Protein AF-A0A351INS7-F1 (afdb_monomer_lite)

Foldseek 3Di:
DKKKWQQAFWWKFQDQPLLQCLEPPHPADPLRASNRTQAGHHGQFMWDFDDDPDPFKTWTDGPLDDDPTIITGCVRIDMDPDGRDDDFAFDPDLVLLLVLLVVCAQFFDHHNALAQQFQQCLCVVRPYPDDDDPVSSCRSRSNAAAFQSSSCNNRVSPDRSALLRVLVPAAWDACAPHALVRVLVVDDFQKWWGAHPHIWTRHPRQWIWGQDPGRGIHIDGSSVVSNVLVVQAGEDRHRDNPRRYITIHDDDD

Radius of gyration: 18.65 Å; chains: 1; bounding box: 41×41×50 Å

Secondary structure (DSSP, 8-state):
--EEEESS-EEEESSS-HHHHHSSSP---TTS--TTEEEEEPTT-EEEEEEE-SSSEEEEEETTEEEEEEEEEGGGEEEESSPPP------S-HHHHHHHHHHTTTPPP-TT-EETT--TTHHHHS--SSPPPHHHHHHHTT-EE-HHHHHHHHTTT-S-SSHHHHTTSSEEP--TT--HHHHHHHPPTT-EEEETTEEEEE-STTEEEEEETTTEEEEEEHHHHHHHHHHH-EE-SS----TTEEEEEE---

Sequence (253 aa):
MLFAKAERPAPLLNTPHFAHVFSHPLPLDEQGLLRAVEMVALPGTPFRIQKKISPNIYQVSTPSYPAPSLFVDQRFLAFSKRAVSLKRSPPQERESLLKALYSLQGRRYIWGGNWSRGVKELLAYYPPERALSRDAKEVHTLRGLDCTGLLYEVTFGATPRNSSALLFFGKGLLIERMSASRIASALEPLDLIVWKGHLVIAGRAGEVIESRHPQGVVVTKKEERLSEILQEKTPVNTPSLDPAAFVVRRWLF

Structure (mmCIF, N/CA/C/O backbone):
data_AF-A0A351INS7-F1
#
_entry.id   AF-A0A351INS7-F1
#
loop_
_atom_site.group_PDB
_atom_site.id
_atom_site.type_symbol
_atom_site.label_atom_id
_atom_site.label_alt_id
_atom_site.label_comp_id
_atom_site.label_asym_id
_atom_site.label_entity_id
_atom_site.label_seq_id
_atom_site.pdbx_PDB_ins_code
_atom_site.Cartn_x
_atom_site.Cartn_y
_atom_site.Cartn_z
_atom_site.occupancy
_atom_site.B_iso_or_equiv
_atom_site.auth_seq_id
_atom_site.auth_comp_id
_atom_site.auth_asym_id
_atom_site.auth_atom_id
_atom_site.pdbx_PDB_model_num
ATOM 1 N N . MET A 1 1 ? 14.521 19.116 -19.924 1.00 79.88 1 MET A N 1
ATOM 2 C CA . MET A 1 1 ? 13.987 18.226 -18.867 1.00 79.88 1 MET A CA 1
ATOM 3 C C . MET A 1 1 ? 12.962 17.299 -19.502 1.00 79.88 1 MET A C 1
ATOM 5 O O . MET A 1 1 ? 12.146 17.789 -20.273 1.00 79.88 1 MET A O 1
ATOM 9 N N . LEU A 1 2 ? 13.048 15.990 -19.260 1.00 94.12 2 LEU A N 1
ATOM 10 C CA . LEU A 1 2 ? 12.156 14.993 -19.862 1.00 94.12 2 LEU A CA 1
ATOM 11 C C . LEU A 1 2 ? 11.153 14.499 -18.815 1.00 94.12 2 LEU A C 1
ATOM 13 O O . LEU A 1 2 ? 11.518 14.267 -17.660 1.00 94.12 2 LEU A O 1
ATOM 17 N N . PHE A 1 3 ? 9.901 14.338 -19.223 1.00 97.06 3 PHE A N 1
ATOM 18 C CA . PHE A 1 3 ? 8.832 13.824 -18.377 1.00 97.06 3 PHE A CA 1
ATOM 19 C C . PHE A 1 3 ? 8.287 12.528 -18.961 1.00 97.06 3 PHE A C 1
ATOM 21 O O . PHE A 1 3 ? 8.449 12.236 -20.148 1.00 97.06 3 PHE A O 1
ATOM 28 N N . ALA A 1 4 ? 7.617 11.757 -18.120 1.00 97.12 4 ALA A N 1
ATOM 29 C CA . ALA A 1 4 ? 6.855 10.602 -18.551 1.00 97.12 4 ALA A CA 1
ATOM 30 C C . ALA A 1 4 ? 5.616 10.432 -17.676 1.00 97.12 4 ALA A C 1
ATOM 32 O O . ALA A 1 4 ? 5.500 11.038 -16.610 1.00 97.12 4 ALA A O 1
ATOM 33 N N . LYS A 1 5 ? 4.699 9.581 -18.120 1.00 96.94 5 LYS A N 1
ATOM 34 C CA . LYS A 1 5 ? 3.634 9.032 -17.284 1.00 96.94 5 LYS A CA 1
ATOM 35 C C . LYS A 1 5 ? 3.601 7.517 -17.425 1.00 96.94 5 LYS A C 1
ATOM 37 O O . LYS A 1 5 ? 3.933 7.005 -18.492 1.00 96.94 5 LYS A O 1
ATOM 42 N N . ALA A 1 6 ? 3.178 6.820 -16.378 1.00 97.38 6 ALA A N 1
ATOM 43 C CA . ALA A 1 6 ? 2.836 5.407 -16.474 1.00 97.38 6 ALA A CA 1
ATOM 44 C C . ALA A 1 6 ? 1.705 5.245 -17.502 1.00 97.38 6 ALA A C 1
ATOM 46 O O . ALA A 1 6 ? 0.623 5.803 -17.325 1.00 97.38 6 ALA A O 1
ATOM 47 N N . GLU A 1 7 ? 1.951 4.531 -18.594 1.00 96.75 7 GLU A N 1
ATOM 48 C CA . GLU A 1 7 ? 0.904 4.196 -19.567 1.00 96.75 7 GLU A CA 1
ATOM 49 C C . GLU A 1 7 ? 0.018 3.065 -19.030 1.00 96.75 7 GLU A C 1
ATOM 51 O O . GLU A 1 7 ? -1.197 3.056 -19.213 1.00 96.75 7 GLU A O 1
ATOM 56 N N . ARG A 1 8 ? 0.644 2.144 -18.300 1.00 97.25 8 ARG A N 1
ATOM 57 C CA . ARG A 1 8 ? 0.043 0.978 -17.655 1.00 97.25 8 ARG A CA 1
ATOM 58 C C . ARG A 1 8 ? 0.654 0.808 -16.252 1.00 97.25 8 ARG A C 1
ATOM 60 O O . ARG A 1 8 ? 1.576 1.559 -15.927 1.00 97.25 8 ARG A O 1
ATOM 67 N N . PRO A 1 9 ? 0.170 -0.121 -15.409 1.00 98.25 9 PRO A N 1
ATOM 68 C CA . PRO A 1 9 ? 0.748 -0.353 -14.087 1.00 98.25 9 PRO A CA 1
ATOM 69 C C . PRO A 1 9 ? 2.259 -0.611 -14.186 1.00 98.25 9 PRO A C 1
ATOM 71 O O . PRO A 1 9 ? 2.679 -1.538 -14.873 1.00 98.25 9 PRO A O 1
ATOM 74 N N . ALA A 1 10 ? 3.067 0.233 -13.543 1.00 98.44 10 ALA A N 1
ATOM 75 C CA . ALA A 1 10 ? 4.518 0.255 -13.720 1.00 98.44 10 ALA A CA 1
ATOM 76 C C . ALA A 1 10 ? 5.230 -0.001 -12.383 1.00 98.44 10 ALA A C 1
ATOM 78 O O . ALA A 1 10 ? 5.120 0.829 -11.479 1.00 98.44 10 ALA A O 1
ATOM 79 N N . PRO A 1 11 ? 5.961 -1.114 -12.217 1.00 98.44 11 PRO A N 1
ATOM 80 C CA . PRO A 1 11 ? 6.735 -1.356 -11.005 1.00 98.44 11 PRO A CA 1
ATOM 81 C C . PRO A 1 11 ? 7.796 -0.271 -10.799 1.00 98.44 11 PRO A C 1
ATOM 83 O O . PRO A 1 11 ? 8.543 0.060 -11.723 1.00 98.44 11 PRO A O 1
ATOM 86 N N . LEU A 1 12 ? 7.850 0.270 -9.584 1.00 98.31 12 LEU A N 1
ATOM 87 C CA . LEU A 1 12 ? 8.904 1.161 -9.119 1.00 98.31 12 LEU A CA 1
ATOM 88 C C . LEU A 1 12 ? 9.794 0.406 -8.148 1.00 98.31 12 LEU A C 1
ATOM 90 O O . LEU A 1 12 ? 9.316 -0.131 -7.147 1.00 98.31 12 LEU A O 1
ATOM 94 N N . LEU A 1 13 ? 11.083 0.374 -8.462 1.00 98.44 13 LEU A N 1
ATOM 95 C CA . LEU A 1 13 ? 12.088 -0.306 -7.658 1.00 98.44 13 LEU A CA 1
ATOM 96 C C . LEU A 1 13 ? 13.021 0.713 -7.006 1.00 98.44 13 LEU A C 1
ATOM 98 O O . LEU A 1 13 ? 13.266 1.786 -7.560 1.00 98.44 13 LEU A O 1
ATOM 102 N N . ASN A 1 14 ? 13.598 0.343 -5.866 1.00 97.81 14 ASN A N 1
ATOM 103 C CA . ASN A 1 14 ? 14.700 1.077 -5.228 1.00 97.81 14 ASN A CA 1
ATOM 104 C C . ASN A 1 14 ? 16.081 0.730 -5.818 1.00 97.81 14 ASN A C 1
ATOM 106 O O . ASN A 1 14 ? 17.103 1.263 -5.393 1.00 97.81 14 ASN A O 1
ATOM 110 N N . THR A 1 15 ? 16.107 -0.128 -6.837 1.00 97.69 15 THR A N 1
ATOM 111 C CA . THR A 1 15 ? 17.301 -0.596 -7.540 1.00 97.69 15 THR A CA 1
ATOM 112 C C . THR A 1 15 ? 17.090 -0.561 -9.058 1.00 97.69 15 THR A C 1
ATOM 114 O O . THR A 1 15 ? 15.978 -0.821 -9.527 1.00 97.69 15 THR A O 1
ATOM 117 N N . PRO A 1 16 ? 18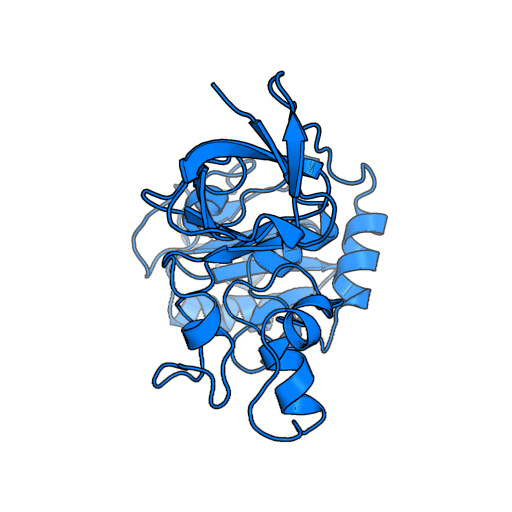.126 -0.273 -9.870 1.00 97.75 16 PRO A N 1
ATOM 118 C CA . PRO A 1 16 ? 18.010 -0.330 -11.326 1.00 97.75 16 PRO A CA 1
ATOM 119 C C . PRO A 1 16 ? 18.003 -1.766 -11.885 1.00 97.75 16 PRO A C 1
ATOM 121 O O . PRO A 1 16 ? 17.777 -1.953 -13.082 1.00 97.75 16 PRO A O 1
ATOM 124 N N . HIS A 1 17 ? 18.259 -2.787 -11.062 1.00 96.69 17 HIS A N 1
ATOM 125 C CA . HIS A 1 17 ? 18.497 -4.169 -11.496 1.00 96.69 17 HIS A CA 1
ATOM 126 C C . HIS A 1 17 ? 17.208 -4.987 -11.708 1.00 96.69 17 HIS A C 1
ATOM 128 O O . HIS A 1 17 ? 17.063 -6.079 -11.166 1.00 96.69 17 HIS A O 1
ATOM 134 N N . PHE A 1 18 ? 16.277 -4.491 -12.531 1.00 97.00 18 PHE A N 1
ATOM 135 C CA . PHE A 1 18 ? 14.979 -5.144 -12.776 1.00 97.00 18 PHE A CA 1
ATOM 136 C C . PHE A 1 18 ? 15.096 -6.620 -13.190 1.00 97.00 18 PHE A C 1
ATOM 138 O O . PHE A 1 18 ? 14.342 -7.451 -12.693 1.00 97.00 18 PHE A O 1
ATOM 145 N N . ALA A 1 19 ? 16.047 -6.956 -14.068 1.00 94.38 19 ALA A N 1
ATOM 146 C CA . ALA A 1 19 ? 16.228 -8.329 -14.539 1.00 94.38 19 ALA A CA 1
ATOM 147 C C . ALA A 1 19 ? 16.567 -9.303 -13.403 1.00 94.38 19 ALA A C 1
ATOM 149 O O . ALA A 1 19 ? 16.034 -10.402 -13.385 1.00 94.38 19 ALA A O 1
ATOM 150 N N . HIS A 1 20 ? 17.385 -8.876 -12.439 1.00 93.62 20 HIS A N 1
ATOM 151 C CA . HIS A 1 20 ? 17.708 -9.672 -11.255 1.00 93.62 20 HIS A CA 1
ATOM 152 C C . HIS A 1 20 ? 16.537 -9.735 -10.263 1.00 93.62 20 HIS A C 1
ATOM 154 O O . HIS A 1 20 ? 16.286 -10.762 -9.644 1.00 93.62 20 HIS A O 1
ATOM 160 N N . VAL A 1 21 ? 15.786 -8.641 -10.116 1.00 95.50 21 VAL A N 1
ATOM 161 C CA . VAL A 1 21 ? 14.641 -8.589 -9.192 1.00 95.50 21 VAL A CA 1
ATOM 162 C C . VAL A 1 21 ? 13.495 -9.492 -9.645 1.00 95.50 21 VAL A C 1
ATOM 164 O O . VAL A 1 21 ? 12.820 -10.077 -8.804 1.00 95.50 21 VAL A O 1
ATOM 167 N N . PHE A 1 22 ? 13.271 -9.606 -10.954 1.00 94.56 22 PHE A N 1
ATOM 168 C CA . PHE A 1 22 ? 12.179 -10.399 -11.524 1.00 94.56 22 PHE A CA 1
ATOM 169 C C . PHE A 1 22 ? 12.631 -11.730 -12.144 1.00 94.56 22 PHE A C 1
ATOM 171 O O . PHE A 1 22 ? 11.792 -12.455 -12.681 1.00 94.56 22 PHE A O 1
ATOM 178 N N . SER A 1 23 ? 13.919 -12.081 -12.057 1.00 86.12 23 SER A N 1
ATOM 179 C CA . SER A 1 23 ? 14.388 -13.429 -12.391 1.00 86.12 23 SER A CA 1
ATOM 180 C C . SER A 1 23 ? 13.870 -14.450 -11.379 1.00 86.12 23 SER A C 1
ATOM 182 O O . SER A 1 23 ? 13.589 -14.116 -10.230 1.00 86.12 23 SER A O 1
ATOM 184 N N . HIS A 1 24 ? 13.755 -15.707 -11.804 1.00 80.44 24 HIS A N 1
ATOM 185 C CA . HIS A 1 24 ? 13.423 -16.811 -10.911 1.00 80.44 24 HIS A CA 1
ATOM 186 C C . HIS A 1 24 ? 14.708 -17.511 -10.440 1.00 80.44 24 HIS A C 1
ATOM 188 O O . HIS A 1 24 ? 15.508 -17.870 -11.300 1.00 80.44 24 HIS A O 1
ATOM 194 N N . PRO A 1 25 ? 14.889 -17.786 -9.134 1.00 85.38 25 PRO A N 1
ATOM 195 C CA . PRO A 1 25 ? 14.005 -17.435 -8.020 1.00 85.38 25 PRO A CA 1
ATOM 196 C C . PRO A 1 25 ? 14.007 -15.930 -7.711 1.00 85.38 25 PRO A C 1
ATOM 198 O O . PRO A 1 25 ? 15.020 -15.258 -7.890 1.00 85.38 25 PRO A O 1
ATOM 201 N N . LEU A 1 26 ? 12.873 -15.416 -7.215 1.00 90.69 26 LEU A N 1
ATOM 202 C CA . LEU A 1 26 ? 12.793 -14.027 -6.754 1.00 90.69 26 LEU A CA 1
ATOM 203 C C . LEU A 1 26 ? 13.722 -13.827 -5.544 1.00 90.69 26 LEU A C 1
ATOM 205 O O . LEU A 1 26 ? 13.742 -14.698 -4.668 1.00 90.69 26 LEU A O 1
ATOM 209 N N . PRO A 1 27 ? 14.419 -12.682 -5.437 1.00 92.69 27 PRO A N 1
ATOM 210 C CA . PRO A 1 27 ? 15.259 -12.354 -4.288 1.00 92.69 27 PRO A CA 1
ATOM 211 C C . PRO A 1 27 ? 14.389 -11.913 -3.100 1.00 92.69 27 PRO A C 1
ATOM 213 O O . PRO A 1 27 ? 14.291 -10.729 -2.774 1.00 92.69 27 PRO A O 1
ATOM 216 N N . LEU A 1 28 ? 13.691 -12.876 -2.498 1.00 92.94 28 LEU A N 1
ATOM 217 C CA . LEU A 1 28 ? 12.891 -12.680 -1.293 1.00 92.94 28 LEU A CA 1
ATOM 218 C C . LEU A 1 28 ? 13.796 -12.671 -0.055 1.00 92.94 28 LEU A C 1
ATOM 220 O O . LEU A 1 28 ? 14.771 -13.418 0.004 1.00 92.94 28 LEU A O 1
ATOM 224 N N . ASP A 1 29 ? 13.461 -11.843 0.932 1.00 94.06 29 ASP A N 1
ATOM 225 C CA . ASP A 1 29 ? 14.111 -11.882 2.244 1.00 94.06 29 ASP A CA 1
ATOM 226 C C . ASP A 1 29 ? 13.637 -13.079 3.096 1.00 94.06 29 ASP A C 1
ATOM 228 O O . ASP A 1 29 ? 12.811 -13.890 2.671 1.00 94.06 29 ASP A O 1
ATOM 232 N N . GLU A 1 30 ? 14.136 -13.180 4.329 1.00 93.25 30 GLU A N 1
ATOM 233 C CA . GLU A 1 30 ? 13.756 -14.231 5.286 1.00 93.25 30 GLU A CA 1
ATOM 234 C C . GLU A 1 30 ? 12.259 -14.216 5.652 1.00 93.25 30 GLU A C 1
ATOM 236 O O . GLU A 1 30 ? 11.728 -15.220 6.119 1.00 93.25 30 GLU A O 1
ATOM 241 N N . GLN A 1 31 ? 11.556 -13.099 5.422 1.00 92.31 31 GLN A N 1
ATOM 242 C CA . GLN A 1 31 ? 10.105 -12.984 5.600 1.00 92.31 31 GLN A CA 1
ATOM 243 C C . GLN A 1 31 ? 9.328 -13.297 4.306 1.00 92.31 31 GLN A C 1
ATOM 245 O O . GLN A 1 31 ? 8.104 -13.159 4.255 1.00 92.31 31 GLN A O 1
ATOM 250 N N . GLY A 1 32 ? 10.012 -13.715 3.239 1.00 91.56 32 GLY A N 1
ATOM 251 C CA . GLY A 1 32 ? 9.398 -14.004 1.947 1.00 91.56 32 GLY A CA 1
ATOM 252 C C . GLY A 1 32 ? 8.968 -12.748 1.181 1.00 91.56 32 GLY A C 1
ATOM 253 O O . GLY A 1 32 ? 8.036 -12.817 0.375 1.00 91.56 32 GLY A O 1
ATOM 254 N N . LEU A 1 33 ? 9.598 -11.594 1.435 1.00 94.31 33 LEU A N 1
ATOM 255 C CA . LEU A 1 33 ? 9.210 -10.298 0.874 1.00 94.31 33 LEU A CA 1
ATOM 256 C C . LEU A 1 33 ? 10.211 -9.790 -0.169 1.00 94.31 33 LEU A C 1
ATOM 258 O O . LEU A 1 33 ? 11.423 -9.797 0.032 1.00 94.31 33 LEU A O 1
ATOM 262 N N . LEU A 1 34 ? 9.689 -9.274 -1.285 1.00 94.69 34 LEU A N 1
ATOM 263 C CA . LEU A 1 34 ? 10.482 -8.688 -2.366 1.00 94.69 34 LEU A CA 1
ATOM 264 C C . LEU A 1 34 ? 10.773 -7.203 -2.086 1.00 94.69 34 LEU A C 1
ATOM 266 O O . LEU A 1 34 ? 10.113 -6.315 -2.626 1.00 94.69 34 LEU A O 1
ATOM 270 N N . ARG A 1 35 ? 11.767 -6.923 -1.235 1.00 95.31 35 ARG A N 1
ATOM 271 C CA . ARG A 1 35 ? 12.093 -5.559 -0.753 1.00 95.31 35 ARG A CA 1
ATOM 272 C C . ARG A 1 35 ? 12.558 -4.583 -1.828 1.00 95.31 35 ARG A C 1
ATOM 274 O O . ARG A 1 35 ? 12.553 -3.378 -1.598 1.00 95.31 35 ARG A O 1
ATOM 281 N N . ALA A 1 36 ? 12.960 -5.087 -2.990 1.00 97.00 36 ALA A N 1
ATOM 282 C CA . ALA A 1 36 ? 13.377 -4.250 -4.106 1.00 97.00 36 ALA A CA 1
ATOM 283 C C . ALA A 1 36 ? 12.221 -3.427 -4.705 1.00 97.00 36 ALA A C 1
ATOM 285 O O . ALA A 1 36 ? 12.467 -2.397 -5.332 1.00 97.00 36 ALA A O 1
ATOM 286 N N . VAL A 1 37 ? 10.973 -3.882 -4.536 1.00 97.50 37 VAL A N 1
ATOM 287 C CA . VAL A 1 37 ? 9.777 -3.209 -5.052 1.00 97.50 37 VAL A CA 1
ATOM 288 C C . VAL A 1 37 ? 9.233 -2.244 -4.003 1.00 97.50 37 VAL A C 1
ATOM 290 O O . VAL A 1 37 ? 8.879 -2.644 -2.897 1.00 97.50 37 VAL A O 1
ATOM 293 N N . GLU A 1 38 ? 9.122 -0.975 -4.384 1.00 97.38 38 GLU A N 1
ATOM 294 C CA . GLU A 1 38 ? 8.571 0.088 -3.539 1.00 97.38 38 GLU A CA 1
ATOM 295 C C . GLU A 1 38 ? 7.058 0.221 -3.735 1.00 97.38 38 GLU A C 1
ATOM 297 O O . GLU A 1 38 ? 6.288 0.306 -2.780 1.00 97.38 38 GLU A O 1
ATOM 302 N N . MET A 1 39 ? 6.614 0.234 -4.995 1.00 97.62 39 MET A N 1
ATOM 303 C CA . MET A 1 39 ? 5.198 0.294 -5.350 1.00 97.62 39 MET A CA 1
ATOM 304 C C . MET A 1 39 ? 4.958 -0.125 -6.807 1.00 97.62 39 MET A C 1
ATOM 306 O O . MET A 1 39 ? 5.889 -0.197 -7.608 1.00 97.62 39 MET A O 1
ATOM 310 N N . VAL A 1 40 ? 3.694 -0.294 -7.196 1.00 98.50 40 VAL A N 1
ATOM 311 C CA . VAL A 1 40 ? 3.277 -0.326 -8.607 1.00 98.50 40 VAL A CA 1
ATOM 312 C C . VAL A 1 40 ? 2.628 1.012 -8.949 1.00 98.50 40 VAL A C 1
ATOM 314 O O . VAL A 1 40 ? 1.512 1.300 -8.527 1.00 98.50 40 VAL A O 1
ATOM 317 N N . ALA A 1 41 ? 3.299 1.870 -9.708 1.00 97.62 41 ALA A N 1
ATOM 318 C CA . ALA A 1 41 ? 2.713 3.127 -10.156 1.00 97.62 41 ALA A CA 1
ATOM 319 C C . ALA A 1 41 ? 1.461 2.867 -11.005 1.00 97.62 41 ALA A C 1
ATOM 321 O O . ALA A 1 41 ? 1.521 2.184 -12.027 1.00 97.62 41 ALA A O 1
ATOM 322 N N . LEU A 1 42 ? 0.322 3.423 -10.584 1.00 96.38 42 LEU A N 1
ATOM 323 C CA . LEU A 1 42 ? -0.937 3.298 -11.321 1.00 96.38 42 LEU A CA 1
ATOM 324 C C . LEU A 1 42 ? -0.839 4.017 -12.679 1.00 96.38 42 LEU A C 1
ATOM 326 O O . LEU A 1 42 ? -0.090 4.999 -12.787 1.00 96.38 42 LEU A O 1
ATOM 330 N N . PRO A 1 43 ? -1.619 3.607 -13.695 1.00 95.12 43 PRO A N 1
ATOM 331 C CA . PRO A 1 43 ? -1.718 4.343 -14.952 1.00 95.12 43 PRO A CA 1
ATOM 332 C C . PRO A 1 43 ? -1.963 5.843 -14.725 1.00 95.12 43 PRO A C 1
ATOM 334 O O . PRO A 1 43 ? -2.708 6.247 -13.833 1.00 95.12 43 PRO A O 1
ATOM 337 N N . GLY A 1 44 ? -1.283 6.679 -15.505 1.00 94.62 44 GLY A N 1
ATOM 338 C CA . GLY A 1 44 ? -1.308 8.135 -15.376 1.00 94.62 44 GLY A CA 1
ATOM 339 C C . GLY A 1 44 ? -0.361 8.719 -14.323 1.00 94.62 44 GLY A C 1
ATOM 340 O O . GLY A 1 44 ? -0.211 9.939 -14.289 1.00 94.62 44 GLY A O 1
ATOM 341 N N . THR A 1 45 ? 0.317 7.904 -13.500 1.00 96.06 45 THR A N 1
ATOM 342 C CA . THR A 1 45 ? 1.320 8.404 -12.537 1.00 96.06 45 THR A CA 1
ATOM 343 C C . THR A 1 45 ? 2.403 9.203 -13.268 1.00 96.06 45 THR A C 1
ATOM 345 O O . THR A 1 45 ? 3.049 8.639 -14.153 1.00 96.06 45 THR A O 1
ATOM 348 N N . PRO A 1 46 ? 2.633 10.486 -12.931 1.00 96.19 46 PRO A N 1
ATOM 349 C CA . PRO A 1 46 ? 3.637 11.295 -13.593 1.00 96.19 46 PRO A CA 1
ATOM 350 C C . PRO A 1 46 ? 5.024 11.057 -13.002 1.00 96.19 46 PRO A C 1
ATOM 352 O O . PRO A 1 46 ? 5.196 10.859 -11.794 1.00 96.19 46 PRO A O 1
ATOM 355 N N . PHE A 1 47 ? 6.019 11.164 -13.873 1.00 96.81 47 PHE A N 1
ATOM 356 C CA . PHE A 1 47 ? 7.430 11.044 -13.556 1.00 96.81 47 PHE A CA 1
ATOM 357 C C . PHE A 1 47 ? 8.206 12.229 -14.113 1.00 96.81 47 PHE A C 1
ATOM 359 O O . PHE A 1 47 ? 8.039 12.629 -15.270 1.00 96.81 47 PHE A O 1
ATOM 366 N N . ARG A 1 48 ? 9.131 12.735 -13.300 1.00 96.56 48 ARG A N 1
ATOM 367 C CA . ARG A 1 48 ? 10.267 13.514 -13.789 1.00 96.56 48 ARG A CA 1
ATOM 368 C C . ARG A 1 48 ? 11.416 12.547 -14.039 1.00 96.56 48 ARG A C 1
ATOM 370 O O . ARG A 1 48 ? 11.845 11.867 -13.107 1.00 96.56 48 ARG A O 1
ATOM 377 N N . ILE A 1 49 ? 11.910 12.499 -15.274 1.00 97.19 49 ILE A N 1
ATOM 378 C CA . ILE A 1 49 ? 13.078 11.688 -15.613 1.00 97.19 49 ILE A CA 1
ATOM 379 C C . ILE A 1 49 ? 14.322 12.402 -15.093 1.00 97.19 49 ILE A C 1
ATOM 381 O O . ILE A 1 49 ? 14.575 13.552 -15.454 1.00 97.19 49 ILE A O 1
ATOM 385 N N . GLN A 1 50 ? 15.080 11.725 -14.234 1.00 96.88 50 GLN A N 1
ATOM 386 C CA . GLN A 1 50 ? 16.312 12.261 -13.660 1.00 96.88 50 GLN A CA 1
ATOM 387 C C . GLN A 1 50 ? 17.521 11.832 -14.486 1.00 96.88 50 GLN A C 1
ATOM 389 O O . GLN A 1 50 ? 18.340 12.664 -14.869 1.00 96.88 50 GLN A O 1
ATOM 394 N N . LYS A 1 51 ? 17.613 10.532 -14.789 1.00 96.94 51 LYS A N 1
ATOM 395 C CA . LYS A 1 51 ? 18.756 9.947 -15.493 1.00 96.94 51 LYS A CA 1
ATOM 396 C C . LYS A 1 51 ? 18.341 8.689 -16.252 1.00 96.94 51 LYS A C 1
ATOM 398 O O . LYS A 1 51 ? 17.511 7.921 -15.772 1.00 96.94 51 LYS A O 1
ATOM 403 N N . LYS A 1 52 ? 18.937 8.454 -17.423 1.00 97.56 52 LYS A N 1
ATOM 404 C CA . LYS A 1 52 ? 18.893 7.148 -18.094 1.00 97.56 52 LYS A CA 1
ATOM 405 C C . LYS A 1 52 ? 20.011 6.274 -17.525 1.00 97.56 52 LYS A C 1
ATOM 407 O O . LYS A 1 52 ? 21.166 6.688 -17.555 1.00 97.56 52 LYS A O 1
ATOM 412 N N . ILE A 1 53 ? 19.669 5.110 -16.981 1.00 98.06 53 ILE A N 1
ATOM 413 C CA . ILE A 1 53 ? 20.627 4.200 -16.332 1.00 98.06 53 ILE A CA 1
ATOM 414 C C . ILE A 1 53 ? 21.082 3.110 -17.297 1.00 98.06 53 ILE A C 1
ATOM 416 O O . ILE A 1 53 ? 22.257 2.767 -17.341 1.00 98.06 53 ILE A O 1
ATOM 420 N N . SER A 1 54 ? 20.156 2.588 -18.096 1.00 96.31 54 SER A N 1
ATOM 421 C CA . SER A 1 54 ? 20.420 1.579 -19.122 1.00 96.31 54 SER A CA 1
ATOM 422 C C . SER A 1 54 ? 19.471 1.798 -20.310 1.00 96.31 54 SER A C 1
ATOM 424 O O . SER A 1 54 ? 18.660 2.730 -20.263 1.00 96.31 54 SER A O 1
ATOM 426 N N . PRO A 1 55 ? 19.530 0.989 -21.389 1.00 95.06 55 PRO A N 1
ATOM 427 C CA . PRO A 1 55 ? 18.625 1.138 -22.525 1.00 95.06 55 PRO A CA 1
ATOM 428 C C . PRO A 1 55 ? 17.154 1.254 -22.123 1.00 95.06 55 PRO A C 1
ATOM 430 O O . PRO A 1 55 ? 16.488 2.139 -22.655 1.00 95.06 55 PRO A O 1
ATOM 433 N N . ASN A 1 56 ? 16.706 0.445 -21.152 1.00 96.88 56 ASN A N 1
ATOM 434 C CA . ASN A 1 56 ? 15.316 0.388 -20.698 1.00 96.88 56 ASN A CA 1
ATOM 435 C C . ASN A 1 56 ? 15.057 1.029 -19.331 1.00 96.88 56 ASN A C 1
ATOM 437 O O . ASN A 1 56 ? 13.910 1.347 -19.046 1.00 96.88 56 ASN A O 1
ATOM 441 N N . ILE A 1 57 ? 16.069 1.229 -18.484 1.00 98.44 57 ILE A N 1
ATOM 442 C CA . ILE A 1 57 ? 15.848 1.672 -17.101 1.00 98.44 57 ILE A CA 1
ATOM 443 C C . ILE A 1 57 ? 16.159 3.156 -16.938 1.00 98.44 57 ILE A C 1
ATOM 445 O O . ILE A 1 57 ? 17.246 3.629 -17.287 1.00 98.44 57 ILE A O 1
ATOM 449 N N . TYR A 1 58 ? 15.214 3.876 -16.341 1.00 98.44 58 TYR A N 1
ATOM 450 C CA . TYR A 1 58 ? 15.357 5.274 -15.960 1.00 98.44 58 TYR A CA 1
ATOM 451 C C . TYR A 1 58 ? 15.288 5.431 -14.447 1.00 98.44 58 TYR A C 1
ATOM 453 O O . TYR A 1 58 ? 14.463 4.805 -13.787 1.00 98.44 58 TYR A O 1
ATOM 461 N N . GLN A 1 59 ? 16.120 6.324 -13.918 1.00 98.50 59 GLN A N 1
ATOM 462 C CA . GLN A 1 59 ? 15.944 6.887 -12.588 1.00 98.50 59 GLN A CA 1
ATOM 463 C C . GLN A 1 59 ? 14.939 8.038 -12.670 1.00 98.50 59 GLN A C 1
ATOM 465 O O . GLN A 1 59 ? 15.036 8.911 -13.545 1.00 98.50 59 GLN A O 1
ATOM 470 N N . VAL A 1 60 ? 13.970 8.042 -11.763 1.00 97.94 60 VAL A N 1
ATOM 471 C CA . VAL A 1 60 ? 12.828 8.955 -11.780 1.00 97.94 60 VAL A CA 1
ATOM 472 C C . VAL A 1 60 ? 12.531 9.510 -10.394 1.00 97.94 60 VAL A C 1
ATOM 474 O O . VAL A 1 60 ? 12.917 8.951 -9.376 1.00 97.94 60 VAL A O 1
ATOM 477 N N . SER A 1 61 ? 11.785 10.608 -10.360 1.00 96.94 61 SER A N 1
ATOM 478 C CA . SER A 1 61 ? 11.052 11.040 -9.167 1.00 96.94 61 SER A CA 1
ATOM 479 C C . SER A 1 61 ? 9.577 11.198 -9.497 1.00 96.94 61 SER A C 1
ATOM 481 O O . SER A 1 61 ? 9.231 11.648 -10.595 1.00 96.94 61 SER A O 1
ATOM 483 N N . THR A 1 62 ? 8.712 10.891 -8.535 1.00 95.25 62 THR A N 1
ATOM 484 C CA . THR A 1 62 ? 7.265 11.088 -8.639 1.00 95.25 62 THR A CA 1
ATOM 485 C C . THR A 1 62 ? 6.717 11.666 -7.334 1.00 95.25 62 THR A C 1
ATOM 487 O O . THR A 1 62 ? 7.165 11.259 -6.263 1.00 95.25 62 THR A O 1
ATOM 490 N N . PRO A 1 63 ? 5.733 12.582 -7.380 1.00 92.00 63 PRO A N 1
ATOM 491 C CA . PRO A 1 63 ? 5.049 13.033 -6.167 1.00 92.00 63 PRO A CA 1
ATOM 492 C C . PRO A 1 63 ? 4.244 11.912 -5.489 1.00 92.00 63 PRO A C 1
ATOM 494 O O . PRO A 1 63 ? 3.897 12.031 -4.322 1.00 92.00 63 PRO A O 1
ATOM 497 N N . SER A 1 64 ? 3.949 10.817 -6.203 1.00 92.00 64 SER A N 1
ATOM 498 C CA . SER A 1 64 ? 3.148 9.701 -5.677 1.00 92.00 64 SER A CA 1
ATOM 499 C C . SER A 1 64 ? 3.871 8.867 -4.614 1.00 92.00 64 SER A C 1
ATOM 501 O O . SER A 1 64 ? 3.214 8.167 -3.846 1.00 92.00 64 SER A O 1
ATOM 503 N N . TYR A 1 65 ? 5.206 8.913 -4.596 1.00 93.81 65 TYR A N 1
ATOM 504 C CA . TYR A 1 65 ? 6.049 8.151 -3.680 1.00 93.81 65 TYR A CA 1
ATOM 505 C C . TYR A 1 65 ? 7.392 8.865 -3.494 1.00 93.81 65 TYR A C 1
ATOM 507 O O . TYR A 1 65 ? 8.291 8.718 -4.324 1.00 93.81 65 TYR A O 1
ATOM 515 N N . PRO A 1 66 ? 7.533 9.693 -2.448 1.00 88.81 66 PRO A N 1
ATOM 516 C CA . PRO A 1 66 ? 8.792 10.364 -2.156 1.00 88.81 66 PRO A CA 1
ATOM 517 C C . PRO A 1 66 ? 9.829 9.352 -1.658 1.00 88.81 66 PRO A C 1
ATOM 519 O O . PRO A 1 66 ? 9.703 8.820 -0.559 1.00 88.81 66 PRO A O 1
ATOM 522 N N . ALA A 1 67 ? 10.857 9.097 -2.464 1.00 91.94 67 ALA A N 1
ATOM 523 C CA . ALA A 1 67 ? 12.004 8.276 -2.095 1.00 91.94 67 ALA A CA 1
ATOM 524 C C . ALA A 1 67 ? 13.286 8.835 -2.742 1.00 91.94 67 ALA A C 1
ATOM 526 O O . ALA A 1 67 ? 13.191 9.486 -3.789 1.00 91.94 67 ALA A O 1
ATOM 527 N N . PRO A 1 68 ? 14.476 8.597 -2.153 1.00 89.81 68 PRO A N 1
ATOM 528 C CA . PRO A 1 68 ? 15.737 9.137 -2.670 1.00 89.81 68 PRO A CA 1
ATOM 529 C C . PRO A 1 68 ? 16.060 8.674 -4.095 1.00 89.81 68 PRO A C 1
ATOM 531 O O . PRO A 1 68 ? 16.487 9.473 -4.927 1.00 89.81 68 PRO A O 1
ATOM 534 N N . SER A 1 69 ? 15.813 7.394 -4.379 1.00 95.00 69 SER A N 1
ATOM 535 C CA . SER A 1 69 ? 16.092 6.768 -5.670 1.00 95.00 69 SER A CA 1
ATOM 536 C C . SER A 1 69 ? 14.949 5.845 -6.058 1.00 95.00 69 SER A C 1
ATOM 538 O O . SER A 1 69 ? 14.636 4.906 -5.331 1.00 95.00 69 SER A O 1
ATOM 540 N N . LEU A 1 70 ? 14.347 6.106 -7.218 1.00 98.19 70 LEU A N 1
ATOM 541 C CA . LEU A 1 70 ? 13.338 5.245 -7.824 1.00 98.19 70 LEU A CA 1
ATOM 542 C C . LEU A 1 70 ? 13.718 4.942 -9.260 1.00 98.19 70 LEU A C 1
ATOM 544 O O . LEU A 1 70 ? 14.165 5.826 -9.996 1.00 98.19 70 LEU A O 1
ATOM 548 N N . PHE A 1 71 ? 13.483 3.702 -9.661 1.00 98.75 71 PHE A N 1
ATOM 549 C CA . PHE A 1 71 ? 13.772 3.216 -10.997 1.00 98.75 71 PHE A CA 1
ATOM 550 C C . PHE A 1 71 ? 12.521 2.626 -11.625 1.00 98.75 71 PHE A C 1
ATOM 552 O O . PHE A 1 71 ? 11.708 1.988 -10.956 1.00 98.75 71 PHE A O 1
ATOM 559 N N . VAL A 1 72 ? 12.378 2.852 -12.925 1.00 98.69 72 VAL A N 1
ATOM 560 C CA . VAL A 1 72 ? 11.255 2.372 -13.726 1.00 98.69 72 VAL A CA 1
ATOM 561 C C . VAL A 1 72 ? 11.752 1.946 -15.098 1.00 98.69 72 VAL A C 1
ATOM 563 O O . VAL A 1 72 ? 12.690 2.528 -15.652 1.00 98.69 72 VAL A O 1
ATOM 566 N N . ASP A 1 73 ? 11.107 0.932 -15.654 1.00 98.62 73 ASP A N 1
ATOM 567 C CA . ASP A 1 73 ? 11.353 0.477 -17.013 1.00 98.62 73 ASP A CA 1
ATOM 568 C C . ASP A 1 73 ? 10.511 1.288 -18.012 1.00 98.62 73 ASP A C 1
ATOM 570 O O . ASP A 1 73 ? 9.290 1.405 -17.885 1.00 98.62 73 ASP A O 1
ATOM 574 N N . GLN A 1 74 ? 11.171 1.850 -19.026 1.00 98.12 74 GLN A N 1
ATOM 575 C CA . GLN A 1 74 ? 10.560 2.687 -20.056 1.00 98.12 74 GLN A CA 1
ATOM 576 C C . GLN A 1 74 ? 9.443 1.989 -20.828 1.00 98.12 74 GLN A C 1
ATOM 578 O O . GLN A 1 74 ? 8.568 2.665 -21.359 1.00 98.12 74 GLN A O 1
ATOM 583 N N . ARG A 1 75 ? 9.446 0.650 -20.882 1.00 98.19 75 ARG A N 1
ATOM 584 C CA . ARG A 1 75 ? 8.417 -0.147 -21.565 1.00 98.19 75 ARG A CA 1
ATOM 585 C C . ARG A 1 75 ? 7.036 -0.040 -20.903 1.00 98.19 75 ARG A C 1
ATOM 587 O O . ARG A 1 75 ? 6.056 -0.538 -21.454 1.00 98.19 75 ARG A O 1
ATOM 594 N N . PHE A 1 76 ? 6.950 0.598 -19.733 1.00 98.50 76 PHE A N 1
ATOM 595 C CA . PHE A 1 76 ? 5.701 0.946 -19.048 1.00 98.50 76 PHE A CA 1
ATOM 596 C C . PHE A 1 76 ? 5.316 2.428 -19.183 1.00 98.50 76 PHE A C 1
ATOM 598 O O . PHE A 1 76 ? 4.303 2.856 -18.620 1.00 98.50 76 PHE A O 1
ATOM 605 N N . LEU A 1 77 ? 6.129 3.236 -19.867 1.00 97.94 77 LEU A N 1
ATOM 606 C CA . LEU A 1 77 ? 6.025 4.689 -19.864 1.00 97.94 77 LEU A CA 1
ATOM 607 C C . LEU A 1 77 ? 5.585 5.256 -21.212 1.00 97.94 77 LEU A C 1
ATOM 609 O O . LEU A 1 77 ? 6.016 4.809 -22.269 1.00 97.94 77 LEU A O 1
ATOM 613 N N . ALA A 1 78 ? 4.834 6.352 -21.147 1.00 97.00 78 ALA A N 1
ATOM 614 C CA . ALA A 1 78 ? 4.646 7.277 -22.255 1.00 97.00 78 ALA A CA 1
ATOM 615 C C . ALA A 1 78 ? 5.431 8.569 -21.976 1.00 97.00 78 ALA A C 1
ATOM 617 O O . ALA A 1 78 ? 5.171 9.261 -20.984 1.00 97.00 78 ALA A O 1
ATOM 618 N N . PHE A 1 79 ? 6.395 8.899 -22.838 1.00 96.69 79 PHE A N 1
ATOM 619 C CA . PHE A 1 79 ? 7.242 10.087 -22.689 1.00 96.69 79 PHE A CA 1
ATOM 620 C C . PHE A 1 79 ? 6.541 11.373 -23.139 1.00 96.69 79 PHE A C 1
ATOM 622 O O . PHE A 1 79 ? 5.709 11.378 -24.043 1.00 96.69 79 PHE A O 1
ATOM 629 N N . SER A 1 80 ? 6.915 12.490 -22.515 1.00 93.69 80 SER A N 1
ATOM 630 C CA . SER A 1 80 ? 6.391 13.820 -22.817 1.00 93.69 80 SER A CA 1
ATOM 631 C C . SER A 1 80 ? 7.459 14.897 -22.622 1.00 93.69 80 SER A C 1
ATOM 633 O O . SER A 1 80 ? 8.299 14.828 -21.722 1.00 93.69 80 SER A O 1
ATOM 635 N N . LYS A 1 81 ? 7.389 15.949 -23.444 1.00 91.25 81 LYS A N 1
ATOM 636 C CA . LYS A 1 81 ? 8.195 17.170 -23.267 1.00 91.25 81 LYS A CA 1
ATOM 637 C C . LYS A 1 81 ? 7.629 18.104 -22.190 1.00 91.25 81 LYS A C 1
ATOM 639 O O . LYS A 1 81 ? 8.331 19.001 -21.739 1.00 91.25 81 LYS A O 1
ATOM 644 N N . ARG A 1 82 ? 6.369 17.914 -21.784 1.00 90.62 82 ARG A N 1
ATOM 645 C CA . ARG A 1 82 ? 5.675 18.737 -20.781 1.00 90.62 82 ARG A CA 1
ATOM 646 C C . ARG A 1 82 ? 5.417 17.934 -19.514 1.00 90.62 82 ARG A C 1
ATOM 648 O O . ARG A 1 82 ? 5.131 16.737 -19.594 1.00 90.62 82 ARG A O 1
ATOM 655 N N . ALA A 1 83 ? 5.475 18.613 -18.369 1.00 88.19 83 ALA A N 1
ATOM 656 C CA . ALA A 1 83 ? 5.095 18.028 -17.093 1.00 88.19 83 ALA A CA 1
ATOM 657 C C . ALA A 1 83 ? 3.654 17.507 -17.163 1.00 88.19 83 ALA A C 1
ATOM 659 O O . ALA A 1 83 ? 2.761 18.173 -17.687 1.00 88.19 83 ALA A O 1
ATOM 660 N N . VAL A 1 84 ? 3.448 16.301 -16.643 1.00 84.69 84 VAL A N 1
ATOM 661 C CA . VAL A 1 84 ? 2.125 15.688 -16.531 1.00 84.69 84 VAL A CA 1
ATOM 662 C C . VAL A 1 84 ? 1.620 15.964 -15.121 1.00 84.69 84 VAL A C 1
ATOM 664 O O . VAL A 1 84 ? 2.320 15.680 -14.149 1.00 84.69 84 VAL A O 1
ATOM 667 N N . SER A 1 85 ? 0.430 16.548 -15.000 1.00 81.00 85 SER A N 1
ATOM 668 C CA . SER A 1 85 ? -0.186 16.776 -13.696 1.00 81.00 85 SER A CA 1
ATOM 669 C C . SER A 1 85 ? -0.808 15.488 -13.167 1.00 81.00 85 SER A C 1
ATOM 671 O O . SER A 1 85 ? -1.438 14.728 -13.903 1.00 81.00 85 SER A O 1
ATOM 673 N N . LEU A 1 86 ? -0.635 15.248 -11.868 1.00 78.62 86 LEU A N 1
ATOM 674 C CA . LEU A 1 86 ? -1.367 14.206 -11.168 1.00 78.62 86 LEU A CA 1
ATOM 675 C C . LEU A 1 86 ? -2.731 14.776 -10.774 1.00 78.62 86 LEU A C 1
ATOM 677 O O . LEU A 1 86 ? -2.809 15.605 -9.873 1.00 78.62 86 LEU A O 1
ATOM 681 N N . LYS A 1 87 ? -3.801 14.348 -11.444 1.00 72.50 87 LYS A N 1
ATOM 682 C CA . LYS A 1 87 ? -5.169 14.584 -10.973 1.00 72.50 87 LYS A CA 1
ATOM 683 C C . LYS A 1 87 ? -5.715 13.268 -10.448 1.00 72.50 87 LYS A C 1
ATOM 685 O O . LYS A 1 87 ? -6.054 12.388 -11.233 1.00 72.50 87 LYS A O 1
ATOM 690 N N . ARG A 1 88 ? -5.744 13.124 -9.126 1.00 78.50 88 ARG A N 1
ATOM 691 C CA . ARG A 1 88 ? -6.391 11.998 -8.456 1.00 78.50 88 ARG A CA 1
ATOM 692 C C . ARG A 1 88 ? -7.396 12.539 -7.467 1.00 78.50 88 ARG A C 1
ATOM 694 O O . ARG A 1 88 ? -7.069 13.402 -6.659 1.00 78.50 88 ARG A O 1
ATOM 701 N N . SER A 1 89 ? -8.598 12.006 -7.551 1.00 73.06 89 SER A N 1
ATOM 702 C CA . SER A 1 89 ? -9.655 12.231 -6.585 1.00 73.06 89 SER A CA 1
ATOM 703 C C . SER A 1 89 ? -10.157 10.852 -6.192 1.00 73.06 89 SER A C 1
ATOM 705 O O . SER A 1 89 ? -10.340 10.017 -7.086 1.00 73.06 89 SER A O 1
ATOM 707 N N . PRO A 1 90 ? -10.329 10.574 -4.892 1.00 72.19 90 PRO A N 1
ATOM 708 C CA . PRO A 1 90 ? -10.971 9.334 -4.505 1.00 72.19 90 PRO A CA 1
ATOM 709 C C . PRO A 1 90 ? -12.405 9.326 -5.069 1.00 72.19 90 PRO A C 1
ATOM 711 O O . PRO A 1 90 ? -12.974 10.399 -5.308 1.00 72.19 90 PRO A O 1
ATOM 714 N N . PRO A 1 91 ? -13.003 8.145 -5.296 1.00 69.12 91 PRO A N 1
ATOM 715 C CA . PRO A 1 91 ? -14.439 8.038 -5.514 1.00 69.12 91 PRO A CA 1
ATOM 716 C C . PRO A 1 91 ? -15.175 8.810 -4.418 1.00 69.12 91 PRO A C 1
ATOM 718 O O . PRO A 1 91 ? -14.855 8.647 -3.243 1.00 69.12 91 PRO A O 1
ATOM 721 N N . GLN A 1 92 ? -16.132 9.654 -4.806 1.00 68.75 92 GLN A N 1
ATOM 722 C CA . GLN A 1 92 ? -16.822 10.546 -3.864 1.00 68.75 92 GLN A CA 1
ATOM 723 C C . GLN A 1 92 ? -17.788 9.804 -2.929 1.00 68.75 92 GLN A C 1
ATOM 725 O O . GLN A 1 92 ? -18.232 10.358 -1.932 1.00 68.75 92 GLN A O 1
ATOM 730 N N . GLU A 1 93 ? -18.122 8.547 -3.225 1.00 86.75 93 GLU A N 1
ATOM 731 C CA . GLU A 1 93 ? -19.069 7.779 -2.424 1.00 86.75 93 GLU A CA 1
ATOM 732 C C . GLU A 1 93 ? -18.357 6.778 -1.510 1.00 86.75 93 GLU A C 1
ATOM 734 O O . GLU A 1 93 ? -17.764 5.793 -1.963 1.00 86.75 93 GLU A O 1
ATOM 739 N N . ARG A 1 94 ? -18.500 6.989 -0.197 1.00 89.81 94 ARG A N 1
ATOM 740 C CA . ARG A 1 94 ? -18.017 6.091 0.866 1.00 89.81 94 ARG A CA 1
ATOM 741 C C . ARG A 1 94 ? -18.412 4.629 0.638 1.00 89.81 94 ARG A C 1
ATOM 743 O O . ARG A 1 94 ? -17.576 3.740 0.775 1.00 89.81 94 ARG A O 1
ATOM 750 N N . GLU A 1 95 ? -19.658 4.373 0.247 1.00 91.44 95 GLU A N 1
ATOM 751 C CA . GLU A 1 95 ? -20.138 3.009 -0.012 1.00 91.44 95 GLU A CA 1
ATOM 752 C C . GLU A 1 95 ? -19.454 2.355 -1.215 1.00 91.44 95 GLU A C 1
ATOM 754 O O . GLU A 1 95 ? -19.174 1.156 -1.191 1.00 91.44 95 GLU A O 1
ATOM 759 N N . SER A 1 96 ? -19.111 3.132 -2.244 1.00 92.69 96 SER A N 1
ATOM 760 C CA . SER A 1 96 ? -18.355 2.626 -3.391 1.00 92.69 96 SER A CA 1
ATOM 761 C C . SER A 1 96 ? -16.934 2.216 -2.986 1.00 92.69 96 SER A C 1
ATOM 763 O O . SER A 1 96 ? -16.456 1.159 -3.405 1.00 92.69 96 SER A O 1
ATOM 765 N N . LEU A 1 97 ? -16.285 2.993 -2.110 1.00 94.38 97 LEU A N 1
ATOM 766 C CA . LEU A 1 97 ? -14.983 2.648 -1.525 1.00 94.38 97 LEU A CA 1
ATOM 767 C C . LEU A 1 97 ? -15.057 1.387 -0.660 1.00 94.38 97 LEU A C 1
ATOM 769 O O . LEU A 1 97 ? -14.243 0.478 -0.831 1.00 94.38 97 LEU A O 1
ATOM 773 N N . LEU A 1 98 ? -16.052 1.294 0.225 1.00 95.88 98 LEU A N 1
ATOM 774 C CA . LEU A 1 98 ? -16.266 0.102 1.046 1.00 95.88 98 LEU A CA 1
ATOM 775 C C . LEU A 1 98 ? -16.506 -1.121 0.159 1.00 95.88 98 LEU A C 1
ATOM 777 O O . LEU A 1 98 ? -15.807 -2.121 0.295 1.00 95.88 98 LEU A O 1
ATOM 781 N N . LYS A 1 99 ? -17.419 -1.042 -0.814 1.00 95.94 99 LYS A N 1
ATOM 782 C CA . LYS A 1 99 ? -17.678 -2.138 -1.760 1.00 95.94 99 LYS A CA 1
ATOM 783 C C . LYS A 1 99 ? -16.401 -2.593 -2.472 1.00 95.94 99 LYS A C 1
ATOM 785 O O . LYS A 1 99 ? -16.185 -3.798 -2.611 1.00 95.94 99 LYS A O 1
ATOM 790 N N . ALA A 1 100 ? -15.547 -1.656 -2.888 1.00 96.00 100 ALA A N 1
ATOM 791 C CA . ALA A 1 100 ? -14.257 -1.976 -3.487 1.00 96.00 100 ALA A CA 1
ATOM 792 C C . ALA A 1 100 ? -13.333 -2.712 -2.499 1.00 96.00 100 ALA A C 1
ATOM 794 O O . ALA A 1 100 ? -12.788 -3.752 -2.864 1.00 96.00 100 ALA A O 1
ATOM 795 N N . LEU A 1 101 ? -13.221 -2.248 -1.248 1.00 97.31 101 LEU A N 1
ATOM 796 C CA . LEU A 1 101 ? -12.434 -2.910 -0.197 1.00 97.31 101 LEU A CA 1
ATOM 797 C C . LEU A 1 101 ? -12.891 -4.356 0.045 1.00 97.31 101 LEU A C 1
ATOM 799 O O . LEU A 1 101 ? -12.071 -5.271 -0.008 1.00 97.31 101 LEU A O 1
ATOM 803 N N . TYR A 1 102 ? -14.193 -4.587 0.231 1.00 97.94 102 TYR A N 1
ATOM 804 C CA . TYR A 1 102 ? -14.728 -5.939 0.450 1.00 97.94 102 TYR A CA 1
ATOM 805 C C . TYR A 1 102 ? -14.536 -6.851 -0.770 1.00 97.94 102 TYR A C 1
ATOM 807 O O . TYR A 1 102 ? -14.285 -8.044 -0.613 1.00 97.94 102 TYR A O 1
ATOM 815 N N . SER A 1 103 ? -14.568 -6.311 -1.995 1.00 97.81 103 SER A N 1
ATOM 816 C CA . SER A 1 103 ? -14.298 -7.101 -3.210 1.00 97.81 103 SER A CA 1
ATOM 817 C C . SER A 1 103 ? -12.857 -7.632 -3.302 1.00 97.81 103 SER A C 1
ATOM 819 O O . SER A 1 103 ? -12.562 -8.507 -4.122 1.00 97.81 103 SER A O 1
ATOM 821 N N . LEU A 1 104 ? -11.956 -7.097 -2.471 1.00 98.19 104 LEU A N 1
ATOM 822 C CA . LEU A 1 104 ? -10.553 -7.487 -2.392 1.00 98.19 104 LEU A CA 1
ATOM 823 C C . LEU A 1 104 ? -10.280 -8.498 -1.272 1.00 98.19 104 LEU A C 1
ATOM 825 O O . LEU A 1 104 ? -9.138 -8.930 -1.145 1.00 98.19 104 LEU A O 1
ATOM 829 N N . GLN A 1 105 ? -11.282 -8.912 -0.490 1.00 98.06 105 GLN A N 1
ATOM 830 C CA . GLN A 1 105 ? -11.108 -9.946 0.532 1.00 98.06 105 GLN A CA 1
ATOM 831 C C . GLN A 1 105 ? -10.504 -11.228 -0.069 1.00 98.06 105 GLN A C 1
ATOM 833 O O . GLN A 1 105 ? -10.883 -11.674 -1.153 1.00 98.06 105 GLN A O 1
ATOM 838 N N . GLY A 1 106 ? -9.520 -11.803 0.626 1.00 97.62 106 GLY A N 1
ATOM 839 C CA . GLY A 1 106 ? -8.773 -12.977 0.174 1.00 97.62 106 GLY A CA 1
ATOM 840 C C . GLY A 1 106 ? -7.685 -12.684 -0.865 1.00 97.62 106 GLY A C 1
ATOM 841 O O . GLY A 1 106 ? -7.016 -13.610 -1.324 1.00 97.62 106 GLY A O 1
ATOM 842 N N . ARG A 1 107 ? -7.465 -11.420 -1.263 1.00 97.69 107 ARG A N 1
ATOM 843 C CA . ARG A 1 107 ? -6.311 -11.063 -2.106 1.00 97.69 107 ARG A CA 1
ATOM 844 C C . ARG A 1 107 ? -5.016 -11.235 -1.326 1.00 97.69 107 ARG A C 1
ATOM 846 O O . ARG A 1 107 ? -4.914 -10.810 -0.183 1.00 97.69 107 ARG A O 1
ATOM 853 N N . ARG A 1 108 ? -4.013 -11.820 -1.978 1.00 96.50 108 ARG A N 1
ATOM 854 C CA . ARG A 1 108 ? -2.712 -12.140 -1.388 1.00 96.50 108 ARG A CA 1
ATOM 855 C C . ARG A 1 108 ? -1.956 -10.892 -0.920 1.00 96.50 108 ARG A C 1
ATOM 857 O O . ARG A 1 108 ? -1.982 -9.857 -1.591 1.00 96.50 108 ARG A O 1
ATOM 864 N N . TYR A 1 109 ? -1.208 -11.039 0.173 1.00 97.75 109 TYR A N 1
ATOM 865 C CA . TYR A 1 109 ? -0.214 -10.051 0.580 1.00 97.75 109 TYR A CA 1
ATOM 866 C C . TYR A 1 109 ? 0.990 -10.060 -0.371 1.00 97.75 109 TYR A C 1
ATOM 868 O O . TYR A 1 109 ? 1.624 -11.099 -0.564 1.00 97.75 109 TYR A O 1
ATOM 876 N N . ILE A 1 110 ? 1.339 -8.899 -0.925 1.00 97.12 110 ILE A N 1
ATOM 877 C CA . ILE A 1 110 ? 2.569 -8.686 -1.699 1.00 97.12 110 ILE A CA 1
ATOM 878 C C . ILE A 1 110 ? 3.203 -7.388 -1.213 1.00 97.12 110 ILE A C 1
ATOM 880 O O . ILE A 1 110 ? 2.568 -6.340 -1.295 1.00 97.12 110 ILE A O 1
ATOM 884 N N . TRP A 1 111 ? 4.449 -7.446 -0.731 1.00 96.69 111 TRP A N 1
ATOM 885 C CA . TRP A 1 111 ? 5.210 -6.247 -0.366 1.00 96.69 111 TRP A CA 1
ATOM 886 C C . TRP A 1 111 ? 5.343 -5.301 -1.563 1.00 96.69 111 TRP A C 1
ATOM 888 O O . TRP A 1 111 ? 5.632 -5.747 -2.674 1.00 96.69 111 TRP A O 1
ATOM 898 N N . GLY A 1 112 ? 5.084 -4.007 -1.357 1.00 96.12 112 GLY A N 1
ATOM 899 C CA . GLY A 1 112 ? 5.045 -3.024 -2.442 1.00 96.12 112 GLY A CA 1
ATOM 900 C C . GLY A 1 112 ? 3.826 -3.183 -3.367 1.00 96.12 112 GLY A C 1
ATOM 901 O O . GLY A 1 112 ? 3.618 -2.376 -4.276 1.00 96.12 112 GLY A O 1
ATOM 902 N N . GLY A 1 113 ? 2.960 -4.172 -3.137 1.00 97.25 113 GLY A N 1
ATOM 903 C CA . GLY A 1 113 ? 1.764 -4.417 -3.933 1.00 97.25 113 GLY A CA 1
ATOM 904 C C . GLY A 1 113 ? 0.689 -3.365 -3.684 1.00 97.25 113 GLY A C 1
ATOM 905 O O . GLY A 1 113 ? 0.264 -3.151 -2.553 1.00 97.25 113 GLY A O 1
ATOM 906 N N . ASN A 1 114 ? 0.218 -2.721 -4.749 1.00 98.06 114 ASN A N 1
ATOM 907 C CA . ASN A 1 114 ? -0.958 -1.841 -4.735 1.00 98.06 114 ASN A CA 1
ATOM 908 C C . ASN A 1 114 ? -1.776 -1.972 -6.035 1.00 98.06 114 ASN A C 1
ATOM 910 O O . ASN A 1 114 ? -2.354 -1.004 -6.536 1.00 98.06 114 ASN A O 1
ATOM 914 N N . TRP A 1 115 ? -1.719 -3.161 -6.638 1.00 97.88 115 TRP A N 1
ATOM 915 C CA . TRP A 1 115 ? -2.403 -3.484 -7.882 1.00 97.88 115 TRP A CA 1
ATOM 916 C C . TRP A 1 115 ? -2.822 -4.958 -7.882 1.00 97.88 115 TRP A C 1
ATOM 918 O O . TRP A 1 115 ? -2.101 -5.849 -8.338 1.00 97.88 115 TRP A O 1
ATOM 928 N N . SER A 1 116 ? -4.028 -5.218 -7.387 1.00 97.81 116 SER A N 1
ATOM 929 C CA . SER A 1 116 ? -4.597 -6.550 -7.153 1.00 97.81 116 SER A CA 1
ATOM 930 C C . SER A 1 116 ? -4.691 -7.433 -8.402 1.00 97.81 116 SER A C 1
ATOM 932 O O . SER A 1 116 ? -4.809 -8.659 -8.305 1.00 97.81 116 SER A O 1
ATOM 934 N N . ARG A 1 117 ? -4.649 -6.827 -9.594 1.00 97.31 117 ARG A N 1
ATOM 935 C CA . ARG A 1 117 ? -4.748 -7.517 -10.889 1.00 97.31 117 ARG A CA 1
ATOM 936 C C . ARG A 1 117 ? -3.404 -8.040 -11.403 1.00 97.31 117 ARG A C 1
ATOM 938 O O . ARG A 1 117 ? -3.407 -8.903 -12.282 1.00 97.31 117 ARG A O 1
ATOM 945 N N . GLY A 1 118 ? -2.293 -7.572 -10.833 1.00 97.50 118 GLY A N 1
ATOM 946 C CA . GLY A 1 118 ? -0.936 -7.909 -11.260 1.00 97.50 118 GLY A CA 1
ATOM 947 C C . GLY A 1 118 ? -0.497 -7.201 -12.547 1.00 97.50 118 GLY A C 1
ATOM 948 O O . GLY A 1 118 ? -1.309 -6.705 -13.331 1.00 97.50 118 GLY A O 1
ATOM 949 N N . VAL A 1 119 ? 0.816 -7.148 -12.741 1.00 98.19 119 VAL A N 1
ATOM 950 C CA . VAL A 1 119 ? 1.526 -6.580 -13.889 1.00 98.19 119 VAL A CA 1
ATOM 951 C C . VAL A 1 119 ? 2.005 -7.735 -14.765 1.00 98.19 119 VAL A C 1
ATOM 953 O O . VAL A 1 119 ? 3.095 -8.277 -14.579 1.00 98.19 119 VAL A O 1
ATOM 956 N N . LYS A 1 120 ? 1.156 -8.181 -15.693 1.00 96.69 120 LYS A N 1
ATOM 957 C CA . LYS A 1 120 ? 1.417 -9.387 -16.501 1.00 96.69 120 LYS A CA 1
ATOM 958 C C . LYS A 1 120 ? 2.606 -9.212 -17.444 1.00 96.69 120 LYS A C 1
ATOM 960 O O . LYS A 1 120 ? 3.291 -10.183 -17.750 1.00 96.69 120 LYS A O 1
ATOM 965 N N . GLU A 1 121 ? 2.867 -7.977 -17.861 1.00 97.44 121 GLU A N 1
ATOM 966 C CA . GLU A 1 121 ? 3.976 -7.584 -18.726 1.00 97.44 121 GLU A CA 1
ATOM 967 C C . GLU A 1 121 ? 5.335 -7.952 -18.133 1.00 97.44 121 GLU A C 1
ATOM 969 O O . GLU A 1 121 ? 6.265 -8.198 -18.895 1.00 97.44 121 GLU A O 1
ATOM 974 N N . LEU A 1 122 ? 5.453 -8.071 -16.803 1.00 97.19 122 LEU A N 1
ATOM 975 C CA . LEU A 1 122 ? 6.685 -8.527 -16.158 1.00 97.19 122 LEU A CA 1
ATOM 976 C C . LEU A 1 122 ? 7.148 -9.885 -16.694 1.00 97.19 122 LEU A C 1
ATOM 978 O O . LEU A 1 122 ? 8.332 -10.044 -16.955 1.00 97.19 122 LEU A O 1
ATOM 982 N N . LEU A 1 123 ? 6.227 -10.816 -16.962 1.00 95.62 123 LEU A N 1
ATOM 983 C CA . LEU A 1 123 ? 6.575 -12.140 -17.492 1.00 95.62 123 LEU A CA 1
ATOM 984 C C . LEU A 1 123 ? 7.091 -12.095 -18.937 1.00 95.62 123 LEU A C 1
ATOM 986 O O . LEU A 1 123 ? 7.803 -13.000 -19.353 1.00 95.62 123 LEU A O 1
ATOM 990 N N . ALA A 1 124 ? 6.722 -11.070 -19.708 1.00 95.12 124 ALA A N 1
ATOM 991 C CA . ALA A 1 124 ? 7.224 -10.875 -21.067 1.00 95.12 124 ALA A CA 1
ATOM 992 C C . ALA A 1 124 ? 8.533 -10.073 -21.071 1.00 95.12 124 ALA A C 1
ATOM 994 O O . ALA A 1 124 ? 9.431 -10.317 -21.870 1.00 95.12 124 ALA A O 1
ATOM 995 N N . TYR A 1 125 ? 8.635 -9.089 -20.181 1.00 96.00 125 TYR A N 1
ATOM 996 C CA . TYR A 1 125 ? 9.754 -8.158 -20.116 1.00 96.00 125 TYR A CA 1
ATOM 997 C C . TYR A 1 125 ? 10.961 -8.710 -19.361 1.00 96.00 125 TYR A C 1
ATOM 999 O O 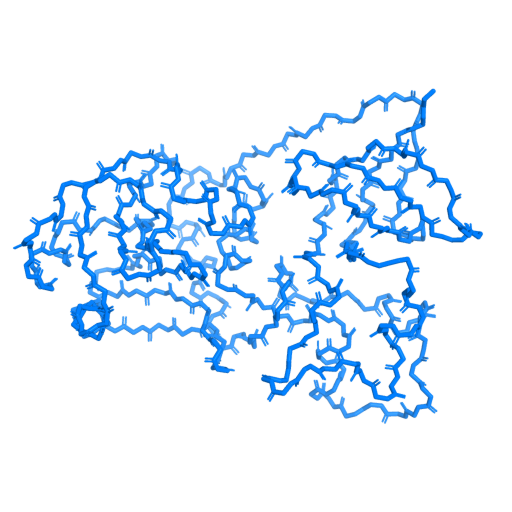. TYR A 1 125 ? 12.081 -8.278 -19.649 1.00 96.00 125 TYR A O 1
ATOM 1007 N N . TYR A 1 126 ? 10.703 -9.627 -18.429 1.00 95.12 126 TYR A N 1
ATOM 1008 C CA . TYR A 1 126 ? 11.644 -10.326 -17.560 1.00 95.12 126 TYR A CA 1
ATOM 1009 C C . TYR A 1 126 ? 11.184 -11.787 -17.424 1.00 95.12 126 TYR A C 1
ATOM 1011 O O . TYR A 1 126 ? 10.623 -12.174 -16.397 1.00 95.12 126 TYR A O 1
ATOM 1019 N N . PRO A 1 127 ? 11.321 -12.592 -18.493 1.00 93.06 127 PRO A N 1
ATOM 1020 C CA . PRO A 1 127 ? 10.834 -13.961 -18.486 1.00 93.06 127 PRO A CA 1
ATOM 1021 C C . PRO A 1 127 ? 11.578 -14.800 -17.436 1.00 93.06 127 PRO A C 1
ATOM 1023 O O . PRO A 1 127 ? 12.803 -14.708 -17.337 1.00 93.06 127 PRO A O 1
ATOM 1026 N N . PRO A 1 128 ? 10.865 -15.629 -16.655 1.00 90.44 128 PRO A N 1
ATOM 1027 C CA . PRO A 1 128 ? 11.498 -16.531 -15.705 1.00 90.44 128 PRO A CA 1
ATOM 1028 C C . PRO A 1 128 ? 12.267 -17.632 -16.448 1.00 90.44 128 PRO A C 1
ATOM 1030 O O . PRO A 1 128 ? 11.827 -18.105 -17.495 1.00 90.44 128 PRO A O 1
ATOM 1033 N N . GLU A 1 129 ? 13.375 -18.101 -15.872 1.00 86.38 129 GLU A N 1
ATOM 1034 C CA . GLU A 1 129 ? 14.197 -19.176 -16.459 1.00 86.38 129 GLU A CA 1
ATOM 1035 C C . GLU A 1 129 ? 13.462 -20.522 -16.546 1.00 86.38 129 GLU A C 1
ATOM 1037 O O . GLU A 1 129 ? 13.829 -21.403 -17.321 1.00 86.38 129 GLU A O 1
ATOM 1042 N N . ARG A 1 130 ? 12.421 -20.700 -15.725 1.00 87.44 130 ARG A N 1
ATOM 1043 C CA . ARG A 1 130 ? 11.617 -21.921 -15.643 1.00 87.44 130 ARG A CA 1
ATOM 1044 C C . ARG A 1 130 ? 10.134 -21.589 -15.595 1.00 87.44 130 ARG A C 1
ATOM 1046 O O . ARG A 1 130 ? 9.726 -20.507 -15.170 1.00 87.44 130 ARG A O 1
ATOM 1053 N N . ALA A 1 131 ? 9.312 -22.556 -15.996 1.00 90.06 131 ALA A N 1
ATOM 1054 C CA . ALA A 1 131 ? 7.867 -22.439 -15.890 1.00 90.06 131 ALA A CA 1
ATOM 1055 C C . ALA A 1 131 ? 7.447 -22.242 -14.423 1.00 90.06 131 ALA A C 1
ATOM 1057 O O . ALA A 1 131 ? 7.771 -23.041 -13.548 1.00 90.06 131 ALA A O 1
ATOM 1058 N N . LEU A 1 132 ? 6.705 -21.168 -14.167 1.00 92.75 132 LEU A N 1
ATOM 1059 C CA . LEU A 1 132 ? 6.219 -20.831 -12.834 1.00 92.75 132 LEU A CA 1
ATOM 1060 C C . LEU A 1 132 ? 4.912 -21.570 -12.518 1.00 92.75 132 LEU A C 1
ATOM 1062 O O . LEU A 1 132 ? 4.015 -21.653 -13.365 1.00 92.75 132 LEU A O 1
ATOM 1066 N N . SER A 1 133 ? 4.763 -22.015 -11.267 1.00 93.06 133 SER A N 1
ATOM 1067 C CA . SER A 1 133 ? 3.464 -22.426 -10.721 1.00 93.06 133 SER A CA 1
ATOM 1068 C C . SER A 1 133 ? 2.477 -21.252 -10.718 1.00 93.06 133 SER A C 1
ATOM 1070 O O . SER A 1 133 ? 2.866 -20.090 -10.869 1.00 93.06 133 SER A O 1
ATOM 1072 N N . ARG A 1 134 ? 1.180 -21.529 -10.533 1.00 90.50 134 ARG A N 1
ATOM 1073 C CA . ARG A 1 134 ? 0.158 -20.473 -10.441 1.00 90.50 134 ARG A CA 1
ATOM 1074 C C . ARG A 1 134 ? 0.505 -19.449 -9.355 1.00 90.50 134 ARG A C 1
ATOM 1076 O O . ARG A 1 134 ? 0.516 -18.257 -9.645 1.00 90.50 134 ARG A O 1
ATOM 1083 N N . ASP A 1 135 ? 0.853 -19.914 -8.162 1.00 89.25 135 ASP A N 1
ATOM 1084 C CA . ASP A 1 135 ? 1.179 -19.044 -7.029 1.00 89.25 135 ASP A CA 1
ATOM 1085 C C . ASP A 1 135 ? 2.448 -18.233 -7.286 1.00 89.25 135 ASP A C 1
ATOM 1087 O O . ASP A 1 135 ? 2.483 -17.028 -7.037 1.00 89.25 135 ASP A O 1
ATOM 1091 N N . ALA A 1 136 ? 3.473 -18.862 -7.870 1.00 91.50 136 ALA A N 1
ATOM 1092 C CA . ALA A 1 136 ? 4.699 -18.165 -8.231 1.00 91.50 136 ALA A CA 1
ATOM 1093 C C . ALA A 1 136 ? 4.439 -17.069 -9.277 1.00 91.50 136 ALA A C 1
ATOM 1095 O O . ALA A 1 136 ? 5.020 -15.989 -9.167 1.00 91.50 136 ALA A O 1
ATOM 1096 N N . LYS A 1 137 ? 3.534 -17.293 -10.245 1.00 93.81 137 LYS A N 1
ATOM 1097 C CA . LYS A 1 137 ? 3.122 -16.257 -11.211 1.00 93.81 137 LYS A CA 1
ATOM 1098 C C . LYS A 1 137 ? 2.463 -15.066 -10.526 1.00 93.81 137 LYS A C 1
ATOM 1100 O O . LYS A 1 137 ? 2.706 -13.934 -10.939 1.00 93.81 137 LYS A O 1
ATOM 1105 N N . GLU A 1 138 ? 1.643 -15.287 -9.500 1.00 92.94 138 GLU A N 1
ATOM 1106 C CA . GLU A 1 138 ? 1.011 -14.181 -8.771 1.00 92.94 138 GLU A CA 1
ATOM 1107 C C . GLU A 1 138 ? 2.060 -13.310 -8.070 1.00 92.94 138 GLU A C 1
ATOM 1109 O O . GLU A 1 138 ? 2.017 -12.090 -8.209 1.00 92.94 138 GLU A O 1
ATOM 1114 N N . VAL A 1 139 ? 3.065 -13.917 -7.429 1.00 93.38 139 VAL A N 1
ATOM 1115 C CA . VAL A 1 139 ? 4.161 -13.160 -6.799 1.00 93.38 139 VAL A CA 1
ATOM 1116 C C . VAL A 1 139 ? 5.034 -12.450 -7.844 1.00 93.38 139 VAL A C 1
ATOM 1118 O O . VAL A 1 139 ? 5.282 -11.255 -7.708 1.00 93.38 139 VAL A O 1
ATOM 1121 N N . HIS A 1 140 ? 5.431 -13.129 -8.930 1.00 94.94 140 HIS A N 1
ATOM 1122 C CA . HIS A 1 140 ? 6.268 -12.530 -9.990 1.00 94.94 140 HIS A CA 1
ATOM 1123 C C . HIS A 1 140 ? 5.579 -11.370 -10.712 1.00 94.94 140 HIS A C 1
ATOM 1125 O O . HIS A 1 140 ? 6.242 -10.454 -11.182 1.00 94.94 140 HIS A O 1
ATOM 1131 N N . THR A 1 141 ? 4.249 -11.398 -10.806 1.00 96.88 141 THR A N 1
ATOM 1132 C CA . THR A 1 141 ? 3.468 -10.313 -11.417 1.00 96.88 141 THR A CA 1
ATOM 1133 C C . THR A 1 141 ? 3.015 -9.270 -10.402 1.00 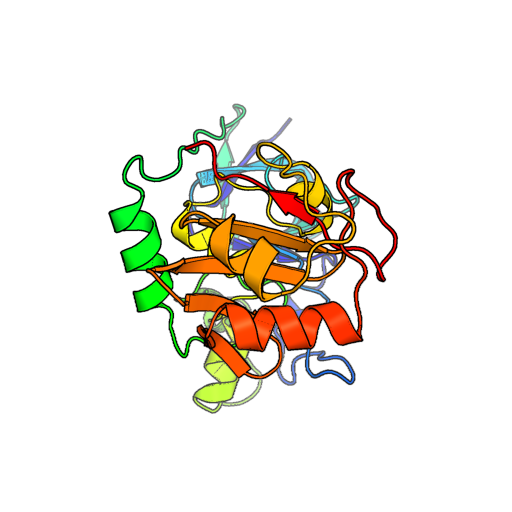96.88 141 THR A C 1
ATOM 1135 O O . THR A 1 141 ? 2.236 -8.390 -10.754 1.00 96.88 141 THR A O 1
ATOM 1138 N N . LEU A 1 142 ? 3.478 -9.339 -9.150 1.00 97.62 142 LEU A N 1
ATOM 1139 C CA . LEU A 1 142 ? 3.076 -8.423 -8.079 1.00 97.62 142 LEU A CA 1
ATOM 1140 C C . LEU A 1 142 ? 1.549 -8.367 -7.889 1.00 97.62 142 LEU A C 1
ATOM 1142 O O . LEU A 1 142 ? 0.976 -7.317 -7.601 1.00 97.62 142 LEU A O 1
ATOM 1146 N N . ARG A 1 143 ? 0.866 -9.499 -8.099 1.00 97.75 143 ARG A N 1
ATOM 1147 C CA . ARG A 1 143 ? -0.590 -9.618 -8.019 1.00 97.75 143 ARG A CA 1
ATOM 1148 C C . ARG A 1 143 ? -1.034 -9.747 -6.567 1.00 97.75 143 ARG A C 1
ATOM 1150 O O . ARG A 1 143 ? -1.324 -10.835 -6.075 1.00 97.75 143 ARG A O 1
ATOM 1157 N N . GLY A 1 144 ? -1.097 -8.615 -5.888 1.00 97.38 144 GLY A N 1
ATOM 1158 C CA . GLY A 1 144 ? -1.510 -8.553 -4.498 1.00 97.38 144 GLY A CA 1
ATOM 1159 C C . GLY A 1 144 ? -1.394 -7.154 -3.927 1.00 97.38 144 GLY A C 1
ATOM 1160 O O . GLY A 1 144 ? -1.127 -6.182 -4.640 1.00 97.38 144 GLY A O 1
ATOM 1161 N N . LEU A 1 145 ? -1.645 -7.073 -2.628 1.00 98.25 145 LEU A N 1
ATOM 1162 C CA . LEU A 1 145 ? -1.799 -5.820 -1.906 1.00 98.25 145 LEU A CA 1
ATOM 1163 C C . LEU A 1 145 ? -1.032 -5.885 -0.593 1.00 98.25 145 LEU A C 1
ATOM 1165 O O . LEU A 1 145 ? -1.244 -6.816 0.179 1.00 98.25 145 LEU A O 1
ATOM 1169 N N . ASP A 1 146 ? -0.186 -4.899 -0.310 1.00 97.81 146 ASP A N 1
ATOM 1170 C CA . ASP A 1 146 ? 0.241 -4.636 1.065 1.00 97.81 146 ASP A CA 1
ATOM 1171 C C . ASP A 1 146 ? -0.814 -3.808 1.818 1.00 97.81 146 ASP A C 1
ATOM 1173 O O . ASP A 1 146 ? -1.846 -3.417 1.259 1.00 97.81 146 ASP A O 1
ATOM 1177 N N . CYS A 1 147 ? -0.571 -3.568 3.109 1.00 97.31 147 CYS A N 1
ATOM 1178 C CA . CYS A 1 147 ? -1.496 -2.878 4.008 1.00 97.31 147 CYS A CA 1
ATOM 1179 C C . CYS A 1 147 ? -1.957 -1.524 3.454 1.00 97.31 147 CYS A C 1
ATOM 1181 O O . CYS A 1 147 ? -3.151 -1.246 3.377 1.00 97.31 147 CYS A O 1
ATOM 1183 N N . THR A 1 148 ? -1.017 -0.697 3.008 1.00 97.50 148 THR A N 1
ATOM 1184 C CA . THR A 1 148 ? -1.298 0.640 2.469 1.00 97.50 148 THR A CA 1
ATOM 1185 C C . THR A 1 148 ? -1.696 0.616 0.998 1.00 97.50 148 THR A C 1
ATOM 1187 O O . THR A 1 148 ? -2.465 1.465 0.549 1.00 97.50 148 THR A O 1
ATOM 1190 N N . GLY A 1 149 ? -1.224 -0.379 0.250 1.00 97.94 149 GLY A N 1
ATOM 1191 C CA . GLY A 1 149 ? -1.562 -0.606 -1.143 1.00 97.94 149 GLY A CA 1
ATOM 1192 C C . GLY A 1 149 ? -3.031 -0.947 -1.350 1.00 97.94 149 GLY A C 1
ATOM 1193 O O . GLY A 1 149 ? -3.597 -0.544 -2.362 1.00 97.94 149 GLY A O 1
ATOM 1194 N N . LEU A 1 150 ? -3.663 -1.597 -0.367 1.00 98.19 150 LEU A N 1
ATOM 1195 C CA . LEU A 1 150 ? -5.108 -1.818 -0.336 1.00 98.19 150 LEU A CA 1
ATOM 1196 C C . LEU A 1 150 ? -5.887 -0.496 -0.415 1.00 98.19 150 LEU A C 1
ATOM 1198 O O . LEU A 1 150 ? -6.699 -0.315 -1.321 1.00 98.19 150 LEU A O 1
ATOM 1202 N N . LEU A 1 151 ? -5.600 0.449 0.489 1.00 96.94 151 LEU A N 1
ATOM 1203 C CA . LEU A 1 151 ? -6.224 1.778 0.479 1.00 96.94 151 LEU A CA 1
ATOM 1204 C C . LEU A 1 151 ? -5.855 2.558 -0.792 1.00 96.94 151 LEU A C 1
ATOM 1206 O O . LEU A 1 151 ? -6.695 3.224 -1.398 1.00 96.94 151 LEU A O 1
ATOM 1210 N N . TYR A 1 152 ? -4.595 2.461 -1.214 1.00 96.62 152 TYR A N 1
ATOM 1211 C CA . TYR A 1 152 ? -4.096 3.166 -2.387 1.00 96.62 152 TYR A CA 1
ATOM 1212 C C . TYR A 1 152 ? -4.793 2.722 -3.679 1.00 96.62 152 TYR A C 1
ATOM 1214 O O . TYR A 1 152 ? -5.111 3.560 -4.518 1.00 96.62 152 TYR A O 1
ATOM 1222 N N . GLU A 1 153 ? -5.062 1.425 -3.849 1.00 96.25 153 GLU A N 1
ATOM 1223 C CA . GLU A 1 153 ? -5.756 0.910 -5.032 1.00 96.25 153 GLU A CA 1
ATOM 1224 C C . GLU A 1 153 ? -7.208 1.393 -5.090 1.00 96.25 153 GLU A C 1
ATOM 1226 O O . GLU A 1 153 ? -7.621 1.953 -6.107 1.00 96.25 153 GLU A O 1
ATOM 1231 N N . VAL A 1 154 ? -7.972 1.237 -4.001 1.00 95.38 154 VAL A N 1
ATOM 1232 C CA . VAL A 1 154 ? -9.407 1.589 -3.993 1.00 95.38 154 VAL A CA 1
ATOM 1233 C C . VAL A 1 154 ? -9.650 3.094 -4.114 1.00 95.38 154 VAL A C 1
ATOM 1235 O O . VAL A 1 154 ? -10.689 3.518 -4.612 1.00 95.38 154 VAL A O 1
ATOM 1238 N N . THR A 1 155 ? -8.675 3.913 -3.715 1.00 94.44 155 THR A N 1
ATOM 1239 C CA . THR A 1 155 ? -8.726 5.378 -3.843 1.00 94.44 155 THR A CA 1
ATOM 1240 C C . THR A 1 155 ? -8.107 5.885 -5.144 1.00 94.44 155 THR A C 1
ATOM 1242 O O . THR A 1 155 ? -7.918 7.091 -5.306 1.00 94.44 155 THR A O 1
ATOM 1245 N N . PHE A 1 156 ? -7.746 4.985 -6.067 1.00 92.56 156 PHE A N 1
ATOM 1246 C CA . PHE A 1 156 ? -7.044 5.303 -7.314 1.00 92.56 156 PHE A CA 1
ATOM 1247 C C . PHE A 1 156 ? -5.780 6.149 -7.096 1.00 92.56 156 PHE A C 1
ATOM 1249 O O . PHE A 1 156 ? -5.408 6.975 -7.930 1.00 92.56 156 PHE A O 1
ATOM 1256 N N . GLY A 1 157 ? -5.111 5.920 -5.966 1.00 93.50 157 GLY A N 1
ATOM 1257 C CA . GLY A 1 157 ? -3.875 6.556 -5.538 1.00 93.50 157 GLY A CA 1
ATOM 1258 C C . GLY A 1 157 ? -4.036 7.977 -5.003 1.00 93.50 157 GLY A C 1
ATOM 1259 O O . GLY A 1 157 ? -3.075 8.748 -5.084 1.00 93.50 157 GLY A O 1
ATOM 1260 N N . ALA A 1 158 ? -5.239 8.349 -4.554 1.00 91.94 158 ALA A N 1
ATOM 1261 C CA . ALA A 1 158 ? -5.518 9.652 -3.951 1.00 91.94 158 ALA A CA 1
ATOM 1262 C C . ALA A 1 158 ? -5.045 9.762 -2.490 1.00 91.94 158 ALA A C 1
ATOM 1264 O O . ALA A 1 158 ? -4.938 10.866 -1.961 1.00 91.94 158 ALA A O 1
ATOM 1265 N N . THR A 1 159 ? -4.734 8.640 -1.839 1.00 92.81 159 THR A N 1
ATOM 1266 C CA . THR A 1 159 ? -4.129 8.617 -0.503 1.00 92.81 159 THR A CA 1
ATOM 1267 C C . THR A 1 159 ? -2.608 8.489 -0.581 1.00 92.81 159 THR A C 1
ATOM 1269 O O . THR A 1 159 ? -2.073 8.009 -1.585 1.00 92.81 159 THR A O 1
ATOM 1272 N N . PRO A 1 160 ? -1.871 8.859 0.480 1.00 93.88 160 PRO A N 1
ATOM 1273 C CA . PRO A 1 160 ? -0.456 8.526 0.581 1.00 93.88 160 PRO A CA 1
ATOM 1274 C C . PRO A 1 160 ? -0.208 7.014 0.457 1.00 93.88 160 PRO A C 1
ATOM 1276 O O . PRO A 1 160 ? -1.006 6.200 0.923 1.00 93.88 160 PRO A O 1
ATOM 1279 N N . ARG A 1 161 ? 0.912 6.637 -0.173 1.00 95.12 161 ARG A N 1
ATOM 1280 C CA . ARG A 1 161 ? 1.266 5.232 -0.447 1.00 95.12 161 ARG A CA 1
ATOM 1281 C C . ARG A 1 161 ? 1.999 4.531 0.699 1.00 95.12 161 ARG A C 1
ATOM 1283 O O . ARG A 1 161 ? 2.038 3.310 0.702 1.00 95.12 161 ARG A O 1
ATOM 1290 N N . ASN A 1 162 ? 2.591 5.263 1.641 1.00 92.81 162 ASN A N 1
ATOM 1291 C CA .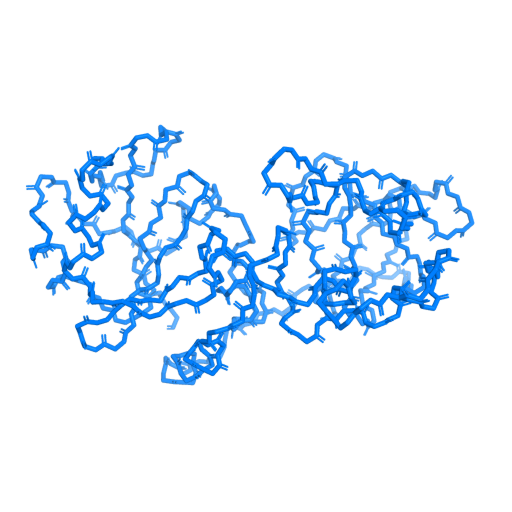 ASN A 1 162 ? 3.328 4.685 2.769 1.00 92.81 162 ASN A CA 1
ATOM 1292 C C . ASN A 1 162 ? 2.675 5.042 4.111 1.00 92.81 162 ASN A C 1
ATOM 1294 O O . ASN A 1 162 ? 2.059 6.101 4.256 1.00 92.81 162 ASN A O 1
ATOM 1298 N N . SER A 1 163 ? 2.835 4.161 5.104 1.00 92.44 163 SER A N 1
ATOM 1299 C CA . SER A 1 163 ? 2.222 4.325 6.429 1.00 92.44 163 SER A CA 1
ATOM 1300 C C . SER A 1 163 ? 2.716 5.585 7.141 1.00 92.44 163 SER A C 1
ATOM 1302 O O . SER A 1 163 ? 1.942 6.249 7.819 1.00 92.44 163 SER A O 1
ATOM 1304 N N . SER A 1 164 ? 3.989 5.952 6.955 1.00 93.00 164 SER A N 1
ATOM 1305 C CA . SER A 1 164 ? 4.594 7.129 7.592 1.00 93.00 164 SER A CA 1
ATOM 1306 C C . SER A 1 164 ? 3.912 8.432 7.173 1.00 93.00 164 SER A C 1
ATOM 1308 O O . SER A 1 164 ? 3.747 9.324 7.995 1.00 93.00 164 SER A O 1
ATOM 1310 N N . ALA A 1 165 ? 3.474 8.539 5.918 1.00 92.94 165 ALA A N 1
ATOM 1311 C CA . ALA A 1 165 ? 2.688 9.670 5.438 1.00 92.94 165 ALA A CA 1
ATOM 1312 C C . ALA A 1 165 ? 1.211 9.564 5.853 1.00 92.94 165 ALA A C 1
ATOM 1314 O O . ALA A 1 165 ? 0.590 10.579 6.164 1.00 92.94 165 ALA A O 1
ATOM 1315 N N . LEU A 1 166 ? 0.650 8.348 5.918 1.00 95.25 166 LEU A N 1
ATOM 1316 C CA . LEU A 1 166 ? -0.713 8.126 6.420 1.00 95.25 166 LEU A CA 1
ATOM 1317 C C . LEU A 1 166 ? -0.870 8.500 7.894 1.00 95.25 166 LEU A C 1
ATOM 1319 O O . LEU A 1 166 ? -1.955 8.923 8.291 1.00 95.25 166 LEU A O 1
ATOM 1323 N N . LEU A 1 167 ? 0.211 8.450 8.680 1.00 95.81 167 LEU A N 1
ATOM 1324 C CA . LEU A 1 167 ? 0.216 9.006 10.029 1.00 95.81 167 LEU A CA 1
ATOM 1325 C C . LEU A 1 167 ? -0.230 10.462 10.042 1.00 95.81 167 LEU A C 1
ATOM 1327 O O . LEU A 1 167 ? -0.737 10.868 11.063 1.00 95.81 167 LEU A O 1
ATOM 1331 N N . PHE A 1 168 ? -0.100 11.248 8.973 1.00 94.19 168 PHE A N 1
ATOM 1332 C CA . PHE A 1 168 ? -0.491 12.667 8.923 1.00 94.19 168 PHE A CA 1
ATOM 1333 C C . PHE A 1 168 ? -1.715 12.932 8.036 1.00 94.19 168 PHE A C 1
ATOM 1335 O O . PHE A 1 168 ? -2.071 14.083 7.803 1.00 94.19 168 PHE A O 1
ATOM 1342 N N . PHE A 1 169 ? -2.358 11.880 7.533 1.00 92.75 169 PHE A N 1
ATOM 1343 C CA . PHE A 1 169 ? -3.513 11.993 6.653 1.00 92.75 169 PHE A CA 1
ATOM 1344 C C . PHE A 1 169 ? -4.812 12.199 7.444 1.00 92.75 169 PHE A C 1
ATOM 1346 O O . PHE A 1 169 ? -4.984 11.625 8.517 1.00 92.75 169 PHE A O 1
ATOM 1353 N N . GLY A 1 170 ? -5.749 12.975 6.894 1.00 92.12 170 GLY A N 1
ATOM 1354 C CA . GLY A 1 170 ? -7.063 13.195 7.501 1.00 92.12 170 GLY A CA 1
ATOM 1355 C C . GLY A 1 170 ? -7.024 14.021 8.793 1.00 92.12 170 GLY A C 1
ATOM 1356 O O . GLY A 1 170 ? -6.067 14.744 9.067 1.00 92.12 170 GLY A O 1
ATOM 1357 N N . LYS A 1 171 ? -8.088 13.920 9.599 1.00 94.94 171 LYS A N 1
ATOM 1358 C CA . LYS A 1 171 ? -8.180 14.580 10.916 1.00 94.94 171 LYS A CA 1
ATOM 1359 C C . LYS A 1 171 ? -7.911 13.566 12.029 1.00 94.94 171 LYS A C 1
ATOM 1361 O O . LYS A 1 171 ? -8.445 12.468 11.998 1.00 94.94 171 LYS A O 1
ATOM 1366 N N . GLY A 1 172 ? -7.103 13.915 13.026 1.00 97.00 172 GLY A N 1
ATOM 1367 C CA . GLY A 1 172 ? -6.868 13.032 14.176 1.00 97.00 172 GLY A CA 1
ATOM 1368 C C . GLY A 1 172 ? -8.105 12.861 15.061 1.00 97.00 172 GLY A C 1
ATOM 1369 O O . GLY A 1 172 ? -8.826 13.831 15.300 1.00 97.00 172 GLY A O 1
ATOM 1370 N N . LEU A 1 173 ? -8.323 11.642 15.560 1.00 97.50 173 LEU A N 1
ATOM 1371 C CA . LEU A 1 173 ? -9.264 11.366 16.648 1.00 97.50 173 LEU A CA 1
ATOM 1372 C C . LEU A 1 173 ? -8.533 11.340 17.990 1.00 97.50 173 LEU A C 1
ATOM 1374 O O . LEU A 1 173 ? -7.393 10.885 18.076 1.00 97.50 173 LEU A O 1
ATOM 1378 N N . LEU A 1 174 ? -9.223 11.788 19.040 1.00 97.88 174 LEU A N 1
ATOM 1379 C CA . LEU A 1 174 ? -8.739 11.665 20.408 1.00 97.88 174 LEU A CA 1
ATOM 1380 C C . LEU A 1 174 ? -9.066 10.260 20.923 1.00 97.88 174 LEU A C 1
ATOM 1382 O O . LEU A 1 174 ? -10.231 9.956 21.158 1.00 97.88 174 LEU A O 1
ATOM 1386 N N . ILE A 1 175 ? -8.049 9.411 21.052 1.00 98.06 175 ILE A N 1
ATOM 1387 C CA . ILE A 1 175 ? -8.166 7.993 21.428 1.00 98.06 175 ILE A CA 1
ATOM 1388 C C . ILE A 1 175 ? -7.251 7.592 22.589 1.00 98.06 175 ILE A C 1
ATOM 1390 O O . ILE A 1 175 ? -7.302 6.455 23.056 1.00 98.06 175 ILE A O 1
ATOM 1394 N N . GLU A 1 176 ? -6.374 8.489 23.036 1.00 97.56 176 GLU A N 1
ATOM 1395 C CA . GLU A 1 176 ? -5.423 8.196 24.105 1.00 97.56 176 GLU A CA 1
ATOM 1396 C C . GLU A 1 176 ? -6.159 7.720 25.368 1.00 97.56 176 GLU A C 1
ATOM 1398 O O . GLU A 1 176 ? -7.183 8.286 25.759 1.00 97.56 176 GLU A O 1
ATOM 1403 N N . ARG A 1 177 ? -5.639 6.658 25.999 1.00 96.44 177 ARG A N 1
ATOM 1404 C CA . ARG A 1 177 ? -6.222 5.999 27.189 1.00 96.44 177 ARG A CA 1
ATOM 1405 C C . ARG A 1 177 ? -7.615 5.386 26.980 1.00 96.44 177 ARG A C 1
ATOM 1407 O O . ARG A 1 177 ? -8.244 4.968 27.953 1.00 96.44 177 ARG A O 1
ATOM 1414 N N . MET A 1 178 ? -8.123 5.314 25.749 1.00 98.00 178 MET A N 1
ATOM 1415 C CA . MET A 1 178 ? -9.375 4.614 25.469 1.00 98.00 178 MET A CA 1
ATOM 1416 C C . MET A 1 178 ? -9.170 3.097 25.419 1.00 98.00 178 MET A C 1
ATOM 1418 O O . MET A 1 178 ? -8.143 2.602 24.963 1.00 98.00 178 MET A O 1
ATOM 1422 N N . SER A 1 179 ? -10.186 2.356 25.862 1.00 97.69 179 SER A N 1
ATOM 1423 C CA . SER A 1 179 ? -10.261 0.905 25.680 1.00 97.69 179 SER A CA 1
ATOM 1424 C C . SER A 1 179 ? -10.626 0.538 24.238 1.00 97.69 179 SER A C 1
ATOM 1426 O O . SER A 1 179 ? -11.160 1.370 23.500 1.00 97.69 179 SER A O 1
ATOM 1428 N N . ALA A 1 180 ? -10.425 -0.730 23.859 1.00 97.56 180 ALA A N 1
ATOM 1429 C CA . ALA A 1 180 ? -10.792 -1.253 22.539 1.00 97.56 180 ALA A CA 1
ATOM 1430 C C . ALA A 1 180 ? -12.238 -0.902 22.150 1.00 97.56 180 ALA A C 1
ATOM 1432 O O . ALA A 1 180 ? -12.463 -0.346 21.081 1.00 97.56 180 ALA A O 1
ATOM 1433 N N . SER A 1 181 ? -13.205 -1.148 23.040 1.00 97.19 181 SER A N 1
ATOM 1434 C CA . SER A 1 181 ? -14.627 -0.879 22.776 1.00 97.19 181 SER A CA 1
ATOM 1435 C C . SER A 1 181 ? -14.937 0.619 22.623 1.00 97.19 181 SER A C 1
ATOM 1437 O O . SER A 1 181 ? -15.713 1.018 21.750 1.00 97.19 181 SER A O 1
ATOM 1439 N N . ARG A 1 182 ? -14.268 1.488 23.400 1.00 97.81 182 ARG A N 1
ATOM 1440 C CA . ARG A 1 182 ? -14.414 2.947 23.254 1.00 97.81 182 ARG A CA 1
ATOM 1441 C C . ARG A 1 182 ? -13.859 3.439 21.920 1.00 97.81 182 ARG A C 1
ATOM 1443 O O . ARG A 1 182 ? -14.529 4.215 21.246 1.00 97.81 182 ARG A O 1
ATOM 1450 N N . ILE A 1 183 ? -12.686 2.948 21.513 1.00 98.12 183 ILE A N 1
ATOM 1451 C CA . ILE A 1 183 ? -12.120 3.259 20.192 1.00 98.12 183 ILE A CA 1
ATOM 1452 C C . ILE A 1 183 ? -13.047 2.723 19.095 1.00 98.12 183 ILE A C 1
ATOM 1454 O O . ILE A 1 183 ? -13.397 3.458 18.177 1.00 98.12 183 ILE A O 1
ATOM 1458 N N . ALA A 1 184 ? -13.508 1.475 19.211 1.00 97.44 184 ALA A N 1
ATOM 1459 C CA . ALA A 1 184 ? -14.380 0.832 18.232 1.00 97.44 184 ALA A CA 1
ATOM 1460 C C . ALA A 1 184 ? -15.677 1.613 17.981 1.00 97.44 184 ALA A C 1
ATOM 1462 O O . ALA A 1 184 ? -16.103 1.743 16.829 1.00 97.44 184 ALA A O 1
ATOM 1463 N N . SER A 1 185 ? -16.262 2.150 19.053 1.00 96.44 185 SER A N 1
ATOM 1464 C CA . SER A 1 185 ? -17.484 2.960 19.021 1.00 96.44 185 SER A CA 1
ATOM 1465 C C . SER A 1 185 ? -17.267 4.348 18.412 1.00 96.44 185 SER A C 1
ATOM 1467 O O . SER A 1 185 ? -18.195 4.915 17.844 1.00 96.44 185 SER A O 1
ATOM 1469 N N . ALA A 1 186 ? -16.053 4.899 18.505 1.00 96.44 186 ALA A N 1
ATOM 1470 C CA . ALA A 1 186 ? -15.705 6.200 17.931 1.00 96.44 186 ALA A CA 1
ATOM 1471 C C . ALA A 1 186 ? -15.358 6.139 16.428 1.00 96.44 186 ALA A C 1
ATOM 1473 O O . ALA A 1 186 ? -15.377 7.168 15.749 1.00 96.44 186 ALA A O 1
ATOM 1474 N N . LEU A 1 187 ? -15.018 4.951 15.914 1.00 97.31 187 LEU A N 1
ATOM 1475 C CA . LEU A 1 187 ? -14.616 4.746 14.521 1.00 97.31 187 LEU A CA 1
ATOM 1476 C C . LEU A 1 187 ? -15.806 4.786 13.561 1.00 97.31 187 LEU A C 1
ATOM 1478 O O . LEU A 1 187 ? -16.705 3.941 13.634 1.00 97.31 187 LEU A O 1
ATOM 1482 N N . GLU A 1 188 ? -15.722 5.672 12.573 1.00 95.88 188 GLU A N 1
ATOM 1483 C CA . GLU A 1 188 ? -16.603 5.693 11.405 1.00 95.88 188 GLU A CA 1
ATOM 1484 C C . GLU A 1 188 ? -16.024 4.856 10.255 1.00 95.88 188 GLU A C 1
ATOM 1486 O O . GLU A 1 188 ? -14.813 4.623 10.212 1.00 95.88 188 GLU A O 1
ATOM 1491 N N . PRO A 1 189 ? -16.855 4.378 9.308 1.00 96.12 189 PRO A N 1
ATOM 1492 C CA . PRO A 1 189 ? -16.343 3.664 8.147 1.00 96.12 189 PRO A CA 1
ATOM 1493 C C . PRO A 1 189 ? -15.315 4.502 7.374 1.00 96.12 189 PRO A C 1
ATOM 1495 O O . PRO A 1 189 ? -15.517 5.696 7.154 1.00 96.12 189 PRO A O 1
ATOM 1498 N N . LEU A 1 190 ? -14.251 3.833 6.926 1.00 96.31 190 LEU A N 1
ATOM 1499 C CA . LEU A 1 190 ? -13.033 4.374 6.312 1.00 96.31 190 LEU A CA 1
ATOM 1500 C C . LEU A 1 190 ? -12.061 5.099 7.253 1.00 96.31 190 LEU A C 1
ATOM 1502 O O . LEU A 1 190 ? -10.978 5.470 6.796 1.00 96.31 190 LEU A O 1
ATOM 1506 N N . ASP A 1 191 ? -12.370 5.256 8.544 1.00 97.56 191 ASP A N 1
ATOM 1507 C CA . ASP A 1 191 ? -11.369 5.722 9.507 1.00 97.56 191 ASP A CA 1
ATOM 1508 C C . ASP A 1 191 ? -10.149 4.794 9.502 1.00 97.56 191 ASP A C 1
ATOM 1510 O O . ASP A 1 191 ? -10.261 3.569 9.412 1.00 97.56 191 ASP A O 1
ATOM 1514 N N . LEU A 1 192 ? -8.963 5.386 9.588 1.00 98.12 192 LEU A N 1
ATOM 1515 C CA . LEU A 1 192 ? -7.701 4.667 9.486 1.00 98.12 192 LEU A CA 1
ATOM 1516 C C . LEU A 1 192 ? -7.088 4.516 10.873 1.00 98.12 192 LEU A C 1
ATOM 1518 O O . LEU A 1 192 ? -6.828 5.513 11.541 1.00 98.12 192 LEU A O 1
ATOM 1522 N N . ILE A 1 193 ? -6.800 3.288 11.283 1.00 98.50 193 ILE A N 1
ATOM 1523 C CA . ILE A 1 193 ? -5.975 2.984 12.452 1.00 98.50 193 ILE A CA 1
ATOM 1524 C C . ILE A 1 193 ? -4.555 2.765 11.920 1.00 98.50 193 ILE A C 1
ATOM 1526 O O . ILE A 1 193 ? -4.302 1.812 11.179 1.00 98.50 193 ILE A O 1
ATOM 1530 N N . VAL A 1 194 ? -3.638 3.682 12.227 1.00 98.12 194 VAL A N 1
ATOM 1531 C CA . VAL A 1 194 ? -2.328 3.772 11.564 1.00 98.12 194 VAL A CA 1
ATOM 1532 C C . VAL A 1 194 ? -1.205 3.751 12.588 1.00 98.12 194 VAL A C 1
ATOM 1534 O O . VAL A 1 194 ? -1.230 4.497 13.565 1.00 98.12 194 VAL A O 1
ATOM 1537 N N . TRP A 1 195 ? -0.177 2.955 12.315 1.00 97.38 195 TRP A N 1
ATOM 1538 C CA . TRP A 1 195 ? 1.114 3.025 12.996 1.00 97.38 195 TRP A CA 1
ATOM 1539 C C . TRP A 1 195 ? 2.247 2.850 11.990 1.00 97.38 195 TRP A C 1
ATOM 1541 O O . TRP A 1 195 ? 2.036 2.545 10.812 1.00 97.38 195 TRP A O 1
ATOM 1551 N N . LYS A 1 196 ? 3.486 3.058 12.436 1.00 93.88 196 LYS A N 1
ATOM 1552 C CA . LYS A 1 196 ? 4.653 2.849 11.579 1.00 93.88 196 LYS A CA 1
ATOM 1553 C C . LYS A 1 196 ? 4.719 1.385 11.125 1.00 93.88 196 LYS A C 1
ATOM 1555 O O . LYS A 1 196 ? 4.942 0.490 11.933 1.00 93.88 196 LYS A O 1
ATOM 1560 N N . GLY A 1 197 ? 4.561 1.168 9.821 1.00 93.06 197 GLY A N 1
ATOM 1561 C CA . GLY A 1 197 ? 4.660 -0.141 9.178 1.00 93.06 197 GLY A CA 1
ATOM 1562 C C . GLY A 1 197 ? 3.324 -0.810 8.858 1.00 93.06 197 GLY A C 1
ATOM 1563 O O . GLY A 1 197 ? 3.342 -1.834 8.180 1.00 93.06 197 GLY A O 1
ATOM 1564 N N . HIS A 1 198 ? 2.177 -0.263 9.285 1.00 97.06 198 HIS A N 1
ATOM 1565 C CA . HIS A 1 198 ? 0.890 -0.911 9.018 1.00 97.06 198 HIS A CA 1
ATOM 1566 C C . HIS A 1 198 ? -0.313 0.037 9.008 1.00 97.06 198 HIS A C 1
ATOM 1568 O O . HIS A 1 198 ? -0.249 1.177 9.470 1.00 97.06 198 HIS A O 1
ATOM 1574 N N . LEU A 1 199 ? -1.420 -0.466 8.466 1.00 97.56 199 LEU A N 1
ATOM 1575 C CA . LEU A 1 199 ? -2.699 0.221 8.348 1.00 97.56 199 LEU A CA 1
ATOM 1576 C C . LEU A 1 199 ? -3.840 -0.781 8.554 1.00 97.56 199 LEU A C 1
ATOM 1578 O O . LEU A 1 199 ? -3.849 -1.838 7.924 1.00 97.56 199 LEU A O 1
ATOM 1582 N N . VAL A 1 200 ? -4.836 -0.381 9.341 1.00 98.50 200 VAL A N 1
ATOM 1583 C CA . VAL A 1 200 ? -6.152 -1.027 9.418 1.00 98.50 200 VAL A CA 1
ATOM 1584 C C . VAL A 1 200 ? -7.227 -0.004 9.061 1.00 98.50 200 VAL A C 1
ATOM 1586 O O . VAL A 1 200 ? -7.153 1.151 9.477 1.00 98.50 200 VAL A O 1
ATOM 1589 N N . ILE A 1 201 ? -8.216 -0.414 8.272 1.00 98.62 201 ILE A N 1
ATOM 1590 C CA . ILE A 1 201 ? -9.289 0.446 7.768 1.00 98.62 201 ILE A CA 1
ATOM 1591 C C . ILE A 1 201 ? -10.590 0.037 8.458 1.00 98.62 201 ILE A C 1
ATOM 1593 O O . ILE A 1 201 ? -10.976 -1.131 8.418 1.00 98.62 201 ILE A O 1
ATOM 1597 N N . ALA A 1 202 ? -11.286 0.981 9.083 1.00 98.31 202 ALA A N 1
ATOM 1598 C CA . ALA A 1 202 ? -12.619 0.745 9.616 1.00 98.31 202 ALA A CA 1
ATOM 1599 C C . ALA A 1 202 ? -13.590 0.408 8.472 1.00 98.31 202 ALA A C 1
ATOM 1601 O O . ALA A 1 202 ? -13.706 1.152 7.498 1.00 98.31 202 ALA A O 1
ATOM 1602 N N . GLY A 1 203 ? -14.264 -0.736 8.576 1.00 96.56 203 GLY A N 1
ATOM 1603 C CA . GLY A 1 203 ? -15.212 -1.218 7.577 1.00 96.56 203 GLY A CA 1
ATOM 1604 C C . GLY A 1 203 ? -16.648 -0.812 7.902 1.00 96.56 203 GLY A C 1
ATOM 1605 O O . GLY A 1 203 ? -16.913 0.256 8.459 1.00 96.56 203 GLY A O 1
ATOM 1606 N N . ARG A 1 204 ? -17.588 -1.698 7.563 1.00 93.19 204 ARG A N 1
ATOM 1607 C CA . ARG A 1 204 ? -18.993 -1.610 7.985 1.00 93.19 204 ARG A CA 1
ATOM 1608 C C . ARG A 1 204 ? -19.127 -1.811 9.501 1.00 93.19 204 ARG A C 1
ATOM 1610 O O . ARG A 1 204 ? -18.148 -2.039 10.213 1.00 93.19 204 ARG A O 1
ATOM 1617 N N . ALA A 1 205 ? -20.353 -1.677 10.008 1.00 90.00 205 ALA A N 1
ATOM 1618 C CA . ALA A 1 205 ? -20.651 -1.801 11.432 1.00 90.00 205 ALA A CA 1
ATOM 1619 C C . ALA A 1 205 ? -20.035 -3.082 12.028 1.00 90.00 205 ALA A C 1
ATOM 1621 O O . ALA A 1 205 ? -20.320 -4.185 11.576 1.00 90.00 205 ALA A O 1
ATOM 1622 N N . GLY A 1 206 ? -19.175 -2.913 13.036 1.00 94.62 206 GLY A N 1
ATOM 1623 C CA . GLY A 1 206 ? -18.517 -4.016 13.743 1.00 94.62 206 GLY A CA 1
ATOM 1624 C C . GLY A 1 206 ? -17.278 -4.614 13.068 1.00 94.62 206 GLY A C 1
ATOM 1625 O O . GLY A 1 206 ? -16.670 -5.504 13.656 1.00 94.62 206 GLY A O 1
ATOM 1626 N N . GLU A 1 207 ? -16.849 -4.124 11.903 1.00 98.00 207 GLU A N 1
ATOM 1627 C CA . GLU A 1 207 ? -15.772 -4.744 11.117 1.00 98.00 207 GLU A CA 1
ATOM 1628 C C . GLU A 1 207 ? -14.591 -3.801 10.852 1.00 98.00 207 GLU A C 1
ATOM 1630 O O . GLU A 1 207 ? -14.716 -2.570 10.838 1.00 98.00 207 GLU A O 1
ATOM 1635 N N . VAL A 1 208 ? -13.429 -4.402 10.606 1.00 98.56 208 VAL A N 1
ATOM 1636 C CA . VAL A 1 208 ? -12.247 -3.752 10.034 1.00 98.56 208 VAL A CA 1
ATOM 1637 C C . VAL A 1 208 ? -11.700 -4.581 8.877 1.00 98.56 208 VAL A C 1
ATOM 1639 O O . VAL A 1 208 ? -11.879 -5.797 8.826 1.00 98.56 208 VAL A O 1
ATOM 1642 N N . ILE A 1 209 ? -11.026 -3.907 7.950 1.00 98.69 209 ILE A N 1
ATOM 1643 C CA . ILE A 1 209 ? -10.359 -4.494 6.792 1.00 98.69 209 ILE A CA 1
ATOM 1644 C C . ILE A 1 209 ? -8.886 -4.096 6.806 1.00 98.69 209 ILE A C 1
ATOM 1646 O O . ILE A 1 209 ? -8.542 -2.928 6.984 1.00 98.69 209 ILE A O 1
ATOM 1650 N N . GLU A 1 210 ? -8.004 -5.054 6.554 1.00 98.44 210 GLU A N 1
ATOM 1651 C CA . GLU A 1 210 ? -6.570 -4.812 6.392 1.00 98.44 210 GLU A CA 1
ATOM 1652 C C . GLU A 1 210 ? -5.962 -5.829 5.426 1.00 98.44 210 GLU A C 1
ATOM 1654 O O . GLU A 1 210 ? -6.482 -6.932 5.282 1.00 98.44 210 GLU A O 1
ATOM 1659 N N . SER A 1 211 ? -4.835 -5.484 4.795 1.00 98.44 211 SER A N 1
ATOM 1660 C CA . SER A 1 211 ? -3.948 -6.493 4.209 1.00 98.44 211 SER A CA 1
ATOM 1661 C C . SER A 1 211 ? -2.787 -6.749 5.160 1.00 98.44 211 SER A C 1
ATOM 1663 O O . SER A 1 211 ? -1.962 -5.858 5.369 1.00 98.44 211 SER A O 1
ATOM 1665 N N . ARG A 1 212 ? -2.715 -7.947 5.744 1.00 95.88 212 ARG A N 1
ATOM 1666 C CA . ARG A 1 212 ? -1.684 -8.319 6.729 1.00 95.88 212 ARG A CA 1
ATOM 1667 C C . ARG A 1 212 ? -0.832 -9.477 6.235 1.00 95.88 212 ARG A C 1
ATOM 1669 O O . ARG A 1 212 ? -1.332 -10.398 5.601 1.00 95.88 212 ARG A O 1
ATOM 1676 N N . HIS A 1 213 ? 0.467 -9.420 6.496 1.00 94.44 213 HIS A N 1
ATOM 1677 C CA . HIS A 1 213 ? 1.377 -10.498 6.132 1.00 94.44 213 HIS A CA 1
ATOM 1678 C C . HIS A 1 213 ? 1.262 -11.663 7.137 1.00 94.44 213 HIS A C 1
ATOM 1680 O O . HIS A 1 213 ? 1.266 -11.393 8.340 1.00 94.44 213 HIS A O 1
ATOM 1686 N N . PRO A 1 214 ? 1.218 -12.936 6.688 1.00 93.81 214 PRO A N 1
ATOM 1687 C CA . PRO A 1 214 ? 1.169 -13.406 5.294 1.00 93.81 214 PRO A CA 1
ATOM 1688 C C . PRO A 1 214 ? -0.249 -13.561 4.702 1.00 93.81 214 PRO A C 1
ATOM 1690 O O . PRO A 1 214 ? -0.376 -13.922 3.534 1.00 93.81 214 PRO A O 1
ATOM 1693 N N . GLN A 1 215 ? -1.312 -13.318 5.475 1.00 95.44 215 GLN A N 1
ATOM 1694 C CA . GLN A 1 215 ? -2.696 -13.675 5.126 1.00 95.44 215 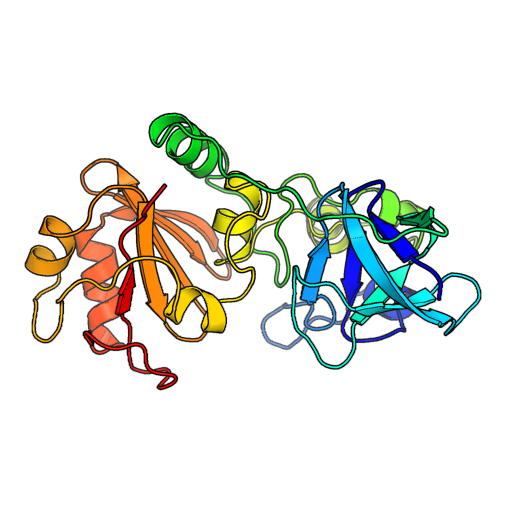GLN A CA 1
ATOM 1695 C C . GLN A 1 215 ? -3.268 -12.929 3.906 1.00 95.44 215 GLN A C 1
ATOM 1697 O O . GLN A 1 215 ? -4.129 -13.463 3.210 1.00 95.44 215 GLN A O 1
ATOM 1702 N N . GLY A 1 216 ? -2.805 -11.711 3.631 1.00 97.56 216 GLY A N 1
ATOM 1703 C CA . GLY A 1 216 ? -3.415 -10.824 2.646 1.00 97.56 216 GLY A CA 1
ATOM 1704 C C . GLY A 1 216 ? -4.606 -10.060 3.209 1.00 97.56 216 GLY A C 1
ATOM 1705 O O . GLY A 1 216 ? -4.644 -9.747 4.400 1.00 97.56 216 GLY A O 1
ATOM 1706 N N . VAL A 1 217 ? -5.553 -9.721 2.335 1.00 98.62 217 VAL A N 1
ATOM 1707 C CA . VAL A 1 217 ? -6.727 -8.916 2.676 1.00 98.62 217 VAL A CA 1
ATOM 1708 C C . VAL A 1 217 ? -7.720 -9.747 3.478 1.00 98.62 217 VAL A C 1
ATOM 1710 O O . VAL A 1 217 ? -8.302 -10.708 2.967 1.00 98.62 217 VAL A O 1
ATOM 1713 N N . VAL A 1 218 ? -7.953 -9.333 4.717 1.00 98.44 218 VAL A N 1
ATOM 1714 C CA . VAL A 1 218 ? -8.858 -9.986 5.662 1.00 98.44 218 VAL A CA 1
ATOM 1715 C C . VAL A 1 218 ? -9.877 -8.992 6.207 1.00 98.44 218 VAL A C 1
ATOM 1717 O O . VAL A 1 218 ? -9.607 -7.794 6.301 1.00 98.44 218 VAL A O 1
ATOM 1720 N N . VAL A 1 219 ? -11.046 -9.516 6.569 1.00 98.31 219 VAL A N 1
ATOM 1721 C CA . VAL A 1 219 ? -12.078 -8.811 7.334 1.00 98.31 219 VAL A CA 1
ATOM 1722 C C . VAL A 1 219 ? -12.114 -9.457 8.711 1.00 98.31 219 VAL A C 1
ATOM 1724 O O . VAL A 1 219 ? -12.213 -10.682 8.809 1.00 98.31 219 VAL A O 1
ATOM 1727 N N . THR A 1 220 ? -12.023 -8.657 9.764 1.00 98.00 220 THR A N 1
ATOM 1728 C CA . THR A 1 220 ? -12.098 -9.134 11.150 1.00 98.00 220 THR A CA 1
ATOM 1729 C C . THR A 1 220 ? -13.043 -8.258 11.960 1.00 98.00 220 THR A C 1
ATOM 1731 O O . THR A 1 220 ? -13.424 -7.159 11.543 1.00 98.00 220 THR A O 1
ATOM 1734 N N . LYS A 1 221 ? -13.453 -8.745 13.132 1.00 98.06 221 LYS A N 1
ATOM 1735 C CA . LYS A 1 221 ? -14.272 -7.954 14.049 1.00 98.06 221 LYS A CA 1
ATOM 1736 C C . LYS A 1 221 ? -13.445 -6.809 14.628 1.00 98.06 221 LYS A C 1
ATOM 1738 O O . LYS A 1 221 ? -12.327 -7.001 15.104 1.00 98.06 221 LYS A O 1
ATOM 1743 N N . LYS A 1 222 ? -14.035 -5.615 14.622 1.00 97.50 222 LYS A N 1
ATOM 1744 C CA . LYS A 1 222 ? -13.400 -4.351 15.013 1.00 97.50 222 LYS A CA 1
ATOM 1745 C C . LYS A 1 222 ? -12.856 -4.389 16.442 1.00 97.50 222 LYS A C 1
ATOM 1747 O O . LYS A 1 222 ? -11.704 -4.029 16.660 1.00 97.50 222 LYS A O 1
ATOM 1752 N N . GLU A 1 223 ? -13.666 -4.825 17.406 1.00 96.94 223 GLU A N 1
ATOM 1753 C CA . GLU A 1 223 ? -13.266 -4.860 18.820 1.00 96.94 223 GLU A CA 1
ATOM 1754 C C . GLU A 1 223 ? -12.182 -5.904 19.107 1.00 96.94 223 GLU A C 1
ATOM 1756 O O . GLU A 1 223 ? -11.233 -5.609 19.834 1.00 96.94 223 GLU A O 1
ATOM 1761 N N . GLU A 1 224 ? -12.283 -7.093 18.506 1.00 97.69 224 GLU A N 1
ATOM 1762 C CA . GLU A 1 224 ? -11.267 -8.145 18.635 1.00 97.69 224 GLU A CA 1
ATOM 1763 C C . GLU A 1 224 ? -9.927 -7.649 18.083 1.00 97.69 224 GLU A C 1
ATOM 1765 O O . GLU A 1 224 ? -8.915 -7.675 18.786 1.00 97.69 224 GLU A O 1
ATOM 1770 N N . ARG A 1 225 ? -9.928 -7.072 16.874 1.00 98.00 225 ARG A N 1
ATOM 1771 C CA . ARG A 1 225 ? -8.693 -6.578 16.263 1.00 98.00 225 ARG A CA 1
ATOM 1772 C C . ARG A 1 225 ? -8.081 -5.399 17.020 1.00 98.00 225 ARG A C 1
ATOM 1774 O O . ARG A 1 225 ? -6.864 -5.328 17.152 1.00 98.00 225 ARG A O 1
ATOM 1781 N N . LEU A 1 226 ? -8.896 -4.483 17.543 1.00 98.38 226 LEU A N 1
ATOM 1782 C CA . LEU A 1 226 ? -8.407 -3.400 18.404 1.00 98.38 226 LEU A CA 1
ATOM 1783 C C . LEU A 1 226 ? -7.824 -3.925 19.716 1.00 98.38 226 LEU A C 1
ATOM 1785 O O . LEU A 1 226 ? -6.848 -3.362 20.205 1.00 98.38 226 LEU A O 1
ATOM 1789 N N . SER A 1 227 ? -8.392 -4.997 20.268 1.00 98.19 227 SER A N 1
ATOM 1790 C CA . SER A 1 227 ? -7.858 -5.634 21.473 1.00 98.19 227 SER A CA 1
ATOM 1791 C C . SER A 1 227 ? -6.480 -6.240 21.208 1.00 98.19 227 SER A C 1
ATOM 1793 O O . SER A 1 227 ? -5.576 -6.018 22.004 1.00 98.19 227 SER A O 1
ATOM 1795 N N . GLU A 1 228 ? -6.287 -6.912 20.066 1.00 97.94 228 GLU A N 1
ATOM 1796 C CA . GLU A 1 228 ? -4.961 -7.378 19.624 1.00 97.94 228 GLU A CA 1
ATOM 1797 C C . GLU A 1 228 ? -3.972 -6.215 19.458 1.00 97.94 228 GLU A C 1
ATOM 1799 O O . GLU A 1 228 ? -2.845 -6.283 19.934 1.00 97.94 228 GLU A O 1
ATOM 1804 N N . ILE A 1 229 ? -4.388 -5.120 18.809 1.00 98.06 229 ILE A N 1
ATOM 1805 C CA . ILE A 1 229 ? -3.523 -3.946 18.607 1.00 98.06 229 ILE A CA 1
ATOM 1806 C C . ILE A 1 229 ? -3.089 -3.355 19.955 1.00 98.06 229 ILE A C 1
ATOM 1808 O O . ILE A 1 229 ? -1.916 -3.036 20.124 1.00 98.06 229 ILE A O 1
ATOM 1812 N N . LEU A 1 230 ? -4.003 -3.241 20.922 1.00 98.19 230 LEU A N 1
ATOM 1813 C CA . LEU A 1 230 ? -3.722 -2.673 22.245 1.00 98.19 230 LEU A CA 1
ATOM 1814 C C . LEU A 1 230 ? -2.806 -3.538 23.123 1.00 98.19 230 LEU A C 1
ATOM 1816 O O . LEU A 1 230 ? -2.282 -3.032 24.112 1.00 98.19 230 LEU A O 1
ATOM 1820 N N . GLN A 1 231 ? -2.588 -4.811 22.780 1.00 97.62 231 GLN A N 1
ATOM 1821 C CA . GLN A 1 231 ? -1.596 -5.648 23.468 1.00 97.62 231 GLN A CA 1
ATOM 1822 C C . GLN A 1 231 ? -0.158 -5.239 23.124 1.00 97.62 231 GLN A C 1
ATOM 1824 O O . GLN A 1 231 ? 0.745 -5.434 23.932 1.00 97.62 231 GLN A O 1
ATOM 1829 N N . GLU A 1 232 ? 0.057 -4.663 21.939 1.00 97.00 232 GLU A N 1
ATOM 1830 C CA . GLU A 1 232 ? 1.392 -4.338 21.420 1.00 97.00 232 GLU A CA 1
ATOM 1831 C C . GLU A 1 232 ? 1.615 -2.840 21.201 1.00 97.00 232 GLU A C 1
ATOM 1833 O O . GLU A 1 232 ? 2.758 -2.400 21.040 1.00 97.00 232 GLU A O 1
ATOM 1838 N N . LYS A 1 233 ? 0.533 -2.059 21.115 1.00 97.88 233 LYS A N 1
ATOM 1839 C CA . LYS A 1 233 ? 0.563 -0.649 20.738 1.00 97.88 233 LYS A CA 1
ATOM 1840 C C . LYS A 1 233 ? -0.201 0.225 21.725 1.00 97.88 233 LYS A C 1
ATOM 1842 O O . LYS A 1 233 ? -1.292 -0.108 22.178 1.00 97.88 233 LYS A O 1
ATOM 1847 N N . THR A 1 234 ? 0.325 1.420 21.942 1.00 98.12 234 THR A N 1
ATOM 1848 C CA . THR A 1 234 ? -0.277 2.474 22.753 1.00 98.12 234 THR A CA 1
ATOM 1849 C C . THR A 1 234 ? -1.054 3.449 21.859 1.00 98.12 234 THR A C 1
ATOM 1851 O O . THR A 1 234 ? -0.477 3.991 20.909 1.00 98.12 234 THR A O 1
ATOM 1854 N N . PRO A 1 235 ? -2.345 3.714 22.134 1.00 98.25 235 PRO A N 1
ATOM 1855 C CA . PRO A 1 235 ? -3.109 4.717 21.405 1.00 98.25 235 PRO A CA 1
ATOM 1856 C C . PRO A 1 235 ? -2.622 6.112 21.792 1.00 98.25 235 PRO A C 1
ATOM 1858 O O . PRO A 1 235 ? -2.554 6.441 22.977 1.00 98.25 235 PRO A O 1
ATOM 1861 N N . VAL A 1 236 ? -2.334 6.951 20.801 1.00 98.31 236 VAL A N 1
ATOM 1862 C CA . VAL A 1 236 ? -1.930 8.348 21.005 1.00 98.31 236 VAL A CA 1
ATOM 1863 C C . VAL A 1 236 ? -2.752 9.285 20.120 1.00 98.31 236 VAL A C 1
ATOM 1865 O O . VAL A 1 236 ? -3.263 8.899 19.070 1.00 98.31 236 VAL A O 1
ATOM 1868 N N . ASN A 1 237 ? -2.894 10.540 20.544 1.00 98.00 237 ASN A N 1
ATOM 1869 C CA . ASN A 1 237 ? -3.681 11.545 19.814 1.00 98.00 237 ASN A CA 1
ATOM 1870 C C . ASN A 1 237 ? -2.880 12.226 18.692 1.00 98.00 237 ASN A C 1
ATOM 1872 O O . ASN A 1 237 ? -3.435 12.686 17.690 1.00 98.00 237 ASN A O 1
ATOM 1876 N N . THR A 1 238 ? -1.560 12.286 18.861 1.00 96.62 238 THR A N 1
ATOM 1877 C CA . THR A 1 238 ? -0.634 12.975 17.960 1.00 96.62 238 THR A CA 1
ATOM 1878 C C . THR A 1 238 ? 0.182 11.944 17.186 1.00 96.62 238 THR A C 1
ATOM 1880 O O . THR A 1 238 ? 0.654 10.983 17.792 1.00 96.62 238 THR A O 1
ATOM 1883 N N . PRO A 1 239 ? 0.374 12.108 15.863 1.00 95.25 239 PRO A N 1
ATOM 1884 C CA . PRO A 1 239 ? 1.199 11.191 15.087 1.00 95.25 239 PRO A CA 1
ATOM 1885 C C . PRO A 1 239 ? 2.598 11.059 15.679 1.00 95.25 239 PRO A C 1
ATOM 1887 O O . PRO A 1 239 ? 3.262 12.052 15.967 1.00 95.25 239 PRO A O 1
ATOM 1890 N N . SER A 1 240 ? 3.031 9.811 15.819 1.00 92.56 240 SER A N 1
ATOM 1891 C CA . SER A 1 240 ? 4.327 9.439 16.363 1.00 92.56 240 SER A CA 1
ATOM 1892 C C . SER A 1 240 ? 5.020 8.466 15.417 1.00 92.56 240 SER A C 1
ATOM 1894 O O . SER A 1 240 ? 4.379 7.608 14.809 1.00 92.56 240 SER A O 1
ATOM 1896 N N . LEU A 1 241 ? 6.339 8.607 15.288 1.00 90.75 241 LEU A N 1
ATOM 1897 C CA . LEU A 1 241 ? 7.185 7.645 14.577 1.00 90.75 241 LEU A CA 1
ATOM 1898 C C . LEU A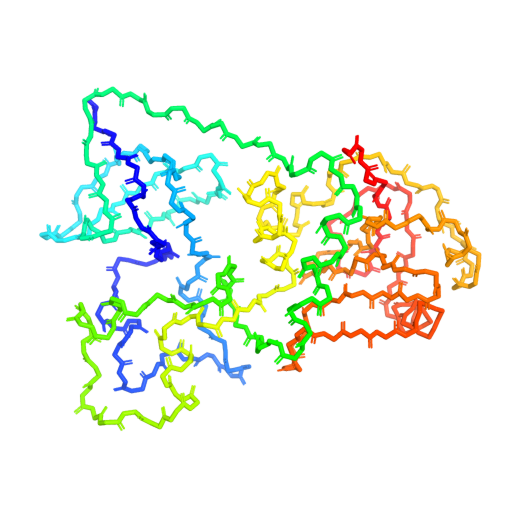 1 241 ? 7.626 6.479 15.474 1.00 90.75 241 LEU A C 1
ATOM 1900 O O . LEU A 1 241 ? 8.333 5.587 14.994 1.00 90.75 241 LEU A O 1
ATOM 1904 N N . ASP A 1 242 ? 7.221 6.492 16.746 1.00 94.94 242 ASP A N 1
ATOM 1905 C CA . ASP A 1 242 ? 7.396 5.374 17.664 1.00 94.94 242 ASP A CA 1
ATOM 1906 C C . ASP A 1 242 ? 6.633 4.147 17.131 1.00 94.94 242 ASP A C 1
ATOM 1908 O O . ASP A 1 242 ? 5.411 4.208 16.964 1.00 94.94 242 ASP A O 1
ATOM 1912 N N . PRO A 1 243 ? 7.319 3.026 16.838 1.00 93.19 243 PRO A N 1
ATOM 1913 C CA . PRO A 1 243 ? 6.663 1.811 16.376 1.00 93.19 243 PRO A CA 1
ATOM 1914 C C . PRO A 1 243 ? 5.693 1.212 17.401 1.00 93.19 243 PRO A C 1
ATOM 1916 O O . PRO A 1 243 ? 4.853 0.411 16.995 1.00 93.19 243 PRO A O 1
ATOM 1919 N N . ALA A 1 244 ? 5.780 1.566 18.687 1.00 96.38 244 ALA A N 1
ATOM 1920 C CA . ALA A 1 244 ? 4.838 1.146 19.721 1.00 96.38 244 ALA A CA 1
ATOM 1921 C C . ALA A 1 244 ? 3.582 2.029 19.791 1.00 96.38 244 ALA A C 1
ATOM 1923 O O . ALA A 1 244 ? 2.669 1.706 20.538 1.00 96.38 244 ALA A O 1
ATOM 1924 N N . ALA A 1 245 ? 3.486 3.119 19.029 1.00 97.69 245 ALA A N 1
ATOM 1925 C CA . ALA A 1 245 ? 2.333 4.014 19.061 1.00 97.69 245 ALA A CA 1
ATOM 1926 C C . ALA A 1 245 ? 1.434 3.838 17.830 1.00 97.69 245 ALA A C 1
ATOM 1928 O O . ALA A 1 245 ? 1.918 3.605 16.720 1.00 97.69 245 ALA A O 1
ATOM 1929 N N . PHE A 1 246 ? 0.123 4.017 18.003 1.00 98.44 246 PHE A N 1
ATOM 1930 C CA . PHE A 1 246 ? -0.817 4.133 16.887 1.00 98.44 246 PHE A CA 1
ATOM 1931 C C . PHE A 1 246 ? -1.757 5.327 17.052 1.00 98.44 246 PHE A C 1
ATOM 1933 O O . PHE A 1 246 ? -2.068 5.751 18.164 1.00 98.44 246 PHE A O 1
ATOM 1940 N N . VAL A 1 247 ? -2.227 5.851 15.923 1.00 98.50 247 VAL A N 1
ATOM 1941 C CA . VAL A 1 247 ? -3.213 6.934 15.848 1.00 98.50 247 VAL A CA 1
ATOM 1942 C C . VAL A 1 247 ? -4.440 6.489 15.072 1.00 98.50 247 VAL A C 1
ATOM 1944 O O . VAL A 1 247 ? -4.374 5.563 14.262 1.00 98.50 247 VAL A O 1
ATOM 1947 N N . VAL A 1 248 ? -5.547 7.201 15.263 1.00 98.38 248 VAL A N 1
ATOM 1948 C CA . VAL A 1 248 ? -6.727 7.078 14.406 1.00 98.38 248 VAL A CA 1
ATOM 1949 C C . VAL A 1 248 ? -6.921 8.353 13.593 1.00 98.38 248 VAL A C 1
ATOM 1951 O O . VAL A 1 248 ? -6.845 9.470 14.119 1.00 98.38 248 VAL A O 1
ATOM 1954 N N . ARG A 1 249 ? -7.153 8.181 12.289 1.00 97.69 249 ARG A N 1
ATOM 1955 C CA . ARG A 1 249 ? -7.348 9.249 11.309 1.00 97.69 249 ARG A CA 1
ATOM 1956 C C . ARG A 1 249 ? -8.735 9.171 10.686 1.00 97.69 249 ARG A C 1
ATOM 1958 O O . ARG A 1 249 ? -9.048 8.207 9.995 1.00 97.69 249 ARG A O 1
ATOM 1965 N N . ARG A 1 250 ? -9.530 10.220 10.898 1.00 96.19 250 ARG A N 1
ATOM 1966 C CA . ARG A 1 250 ? -10.837 10.428 10.278 1.00 96.19 250 ARG A CA 1
ATOM 1967 C C . ARG A 1 250 ? -10.689 10.546 8.775 1.00 96.19 250 ARG A C 1
ATOM 1969 O O . ARG A 1 250 ? -9.935 11.401 8.295 1.00 96.19 250 ARG A O 1
ATOM 1976 N N . TRP A 1 251 ? -11.456 9.739 8.056 1.00 91.44 251 TRP A N 1
ATOM 1977 C CA . TRP A 1 251 ? -11.623 9.890 6.618 1.00 91.44 251 TRP A CA 1
ATOM 1978 C C . TRP A 1 251 ? -12.378 11.190 6.302 1.00 91.44 251 TRP A C 1
ATOM 1980 O O . TRP A 1 251 ? -13.437 11.446 6.871 1.00 91.44 251 TRP A O 1
ATOM 1990 N N . LEU A 1 252 ? -11.816 12.040 5.437 1.00 78.44 252 LEU A N 1
ATOM 1991 C CA . LEU A 1 252 ? -12.346 13.385 5.151 1.00 78.44 252 LEU A CA 1
ATOM 1992 C C . LEU A 1 252 ? -13.031 13.518 3.783 1.00 78.44 252 LEU A C 1
ATOM 1994 O O . LEU A 1 252 ? -13.483 14.613 3.457 1.00 78.44 252 LEU A O 1
ATOM 1998 N N . PHE A 1 253 ? -13.070 12.447 2.987 1.00 69.44 253 PHE A N 1
ATOM 1999 C CA . PHE A 1 253 ? -13.593 12.472 1.619 1.00 69.44 253 PHE A CA 1
ATOM 2000 C C . PHE A 1 253 ? -14.922 11.735 1.475 1.00 69.44 253 PHE A C 1
ATOM 2002 O O . PHE A 1 253 ? -15.156 10.754 2.219 1.00 69.44 253 PHE A O 1
#

pLDDT: mean 94.79, std 5.28, range [68.75, 98.75]